Protein AF-A0A7S1WV55-F1 (afdb_monomer)

Sequence (253 aa):
RETEAPFLMGIETMPADEAGEVLGRMDKAAALAQSALADATKYVSLKAVEVGRLAEHAAEAARKELNRAKQQLDEGAARVRAFQAEAGKRRRLQLAEVVKTRMEEAEAAISKLKDASGELQSTEAEALVGALEKAHVVELEAQNAVTAARRELQDKQQGLRPLDGGHAEAMRSSSELTKARVRVNAMEAELAKFKRSAKDFEERIKVGRSLTEVLEGLRAAEGEVDTLSSASQEWPRDAGPPEEAERSIVAIQ

Secondary structure (DSSP, 8-state):
-GGGHHHHTT-----HHHHHHHHHHHHHHHHHHHHHHHHHHHHHHHHHHHHHTS-HHHHHHHHHHHHHHHHHHHHHHHHHHHHHHHHHHHHHHHHHHHHHHHHHHHHHHHHHHHHHHHHHHH--TTTHHHHHHHHHHHHHHHHHHHHHHHHHHHHHHHHTS--TT-HHHHHHHHHHHHHHHHHHHHHHHHHHHHHHHHHHHHHHHHHHHHHHHHHHHHHHHHHHHHHHHHHHHTS-TTSPPPHHHHHHHHTT-

Radius of gyration: 40.13 Å; Cα contacts (8 Å, |Δi|>4): 143; chains: 1; bounding box: 94×47×124 Å

Solvent-accessible surface area (backbone atoms only — not comparable to full-atom values): 13805 Å² total; per-residue (Å²): 114,80,58,45,48,58,54,78,72,67,48,83,75,70,58,71,69,60,44,50,52,40,51,50,47,39,52,53,51,44,52,53,51,52,51,53,47,52,54,49,52,52,52,53,52,54,50,51,55,59,50,65,74,46,59,68,89,82,28,50,70,59,53,53,52,50,52,50,51,49,53,54,47,52,54,49,52,52,52,46,51,53,49,52,52,51,53,52,48,53,50,43,52,52,52,51,52,52,40,48,52,34,46,52,52,18,51,54,30,45,51,53,35,53,51,39,53,50,49,52,74,73,46,55,82,89,53,37,64,66,46,48,55,54,35,49,56,39,44,53,51,21,51,52,33,44,50,52,28,50,49,46,44,58,67,44,53,66,74,47,50,69,74,77,88,54,63,68,67,34,48,49,52,49,50,50,52,51,52,51,50,54,52,49,54,51,52,52,51,51,52,56,50,48,56,52,53,52,51,54,49,53,52,50,52,52,53,50,51,54,48,50,55,51,52,52,52,48,53,50,52,52,52,51,51,53,51,52,54,56,59,56,71,74,52,57,97,90,54,78,77,56,74,70,54,50,53,53,57,63,72,73,111

Organism: Alexandrium catenella (NCBI:txid2925)

Structure (mmCIF, N/CA/C/O backbone):
data_AF-A0A7S1WV55-F1
#
_entry.id   AF-A0A7S1WV55-F1
#
loop_
_atom_site.group_PDB
_atom_site.id
_atom_site.type_symbol
_atom_site.label_atom_id
_atom_site.label_alt_id
_atom_site.label_comp_id
_atom_site.label_asym_id
_atom_site.label_entity_id
_atom_site.label_seq_id
_atom_site.pdbx_PDB_ins_code
_atom_site.Cartn_x
_atom_site.Cartn_y
_atom_site.Cartn_z
_atom_site.occupancy
_atom_site.B_iso_or_equiv
_atom_site.auth_seq_id
_atom_site.auth_comp_id
_atom_site.auth_asym_id
_atom_site.auth_atom_id
_atom_site.pdbx_PDB_model_num
ATOM 1 N N . ARG A 1 1 ? 5.577 1.620 -30.665 1.00 57.84 1 ARG A N 1
ATOM 2 C CA . ARG A 1 1 ? 4.558 2.700 -30.663 1.00 57.84 1 ARG A CA 1
ATOM 3 C C . ARG A 1 1 ? 3.243 2.209 -30.068 1.00 57.84 1 ARG A C 1
ATOM 5 O O . ARG A 1 1 ? 2.726 2.893 -29.207 1.00 57.84 1 ARG A O 1
ATOM 12 N N . GLU A 1 2 ? 2.761 1.013 -30.418 1.00 67.81 2 GLU A N 1
ATOM 13 C CA . GLU A 1 2 ? 1.550 0.426 -29.803 1.00 67.81 2 GLU A CA 1
ATOM 14 C C . GLU A 1 2 ? 1.666 0.187 -28.287 1.00 67.81 2 GLU A C 1
ATOM 16 O O . GLU A 1 2 ? 0.683 0.288 -27.565 1.00 67.81 2 GLU A O 1
ATOM 21 N N . THR A 1 3 ? 2.876 -0.058 -27.780 1.00 72.94 3 THR A N 1
ATOM 22 C CA . THR A 1 3 ? 3.134 -0.319 -26.353 1.00 72.94 3 THR A CA 1
ATOM 23 C C . THR A 1 3 ? 2.942 0.888 -25.431 1.00 72.94 3 THR A C 1
ATOM 25 O O . THR A 1 3 ? 2.873 0.697 -24.227 1.00 72.94 3 THR A O 1
ATOM 28 N N . GLU A 1 4 ? 2.863 2.111 -25.964 1.00 76.62 4 GLU A N 1
ATOM 29 C CA . GLU A 1 4 ? 2.636 3.347 -25.190 1.00 76.62 4 GLU A CA 1
ATOM 30 C C . GLU A 1 4 ? 1.316 4.035 -25.552 1.00 76.62 4 GLU A C 1
ATOM 32 O O . GLU A 1 4 ? 1.104 5.186 -25.175 1.00 76.62 4 GLU A O 1
ATOM 37 N N . ALA A 1 5 ? 0.438 3.371 -26.312 1.00 79.00 5 ALA A N 1
ATOM 38 C CA . ALA A 1 5 ? -0.771 3.995 -26.845 1.00 79.00 5 ALA A CA 1
ATOM 39 C C . ALA A 1 5 ? -1.598 4.761 -25.787 1.00 79.00 5 ALA A C 1
ATOM 41 O O . ALA A 1 5 ? -1.971 5.894 -26.082 1.00 79.00 5 ALA A O 1
ATOM 42 N N . PRO A 1 6 ? -1.813 4.251 -24.554 1.00 79.00 6 PRO A N 1
ATOM 43 C CA . PRO A 1 6 ? -2.534 4.997 -23.518 1.00 79.00 6 PRO A CA 1
ATOM 44 C C . PRO A 1 6 ? -1.869 6.333 -23.152 1.00 79.00 6 PRO A C 1
ATOM 46 O O . PRO A 1 6 ? -2.525 7.373 -23.161 1.00 79.00 6 PRO A O 1
ATOM 49 N N . PHE A 1 7 ? -0.553 6.335 -22.931 1.00 82.56 7 PHE A N 1
ATOM 50 C CA . PHE A 1 7 ? 0.196 7.542 -22.570 1.00 82.56 7 PHE A CA 1
ATOM 51 C C . PHE A 1 7 ? 0.261 8.547 -23.722 1.00 82.56 7 PHE A C 1
ATOM 53 O O . PHE A 1 7 ? 0.142 9.750 -23.519 1.00 82.56 7 PHE A O 1
ATOM 60 N N . LEU A 1 8 ? 0.383 8.061 -24.960 1.00 80.62 8 LEU A N 1
ATOM 61 C CA . LEU A 1 8 ? 0.363 8.919 -26.148 1.00 80.62 8 LEU A CA 1
ATOM 62 C C . LEU A 1 8 ? -1.010 9.568 -26.390 1.00 80.62 8 LEU A C 1
ATOM 64 O O . LEU A 1 8 ? -1.077 10.604 -27.047 1.00 80.62 8 LEU A O 1
ATOM 68 N N . MET A 1 9 ? -2.084 8.990 -25.847 1.00 83.69 9 MET A N 1
ATOM 69 C CA . MET A 1 9 ? -3.429 9.576 -25.837 1.00 83.69 9 MET A CA 1
ATOM 70 C C . MET A 1 9 ? -3.673 10.509 -24.637 1.00 83.69 9 MET A C 1
ATOM 72 O O . MET A 1 9 ? -4.780 11.017 -24.481 1.00 83.69 9 MET A O 1
ATOM 76 N N . GLY A 1 10 ? -2.662 10.750 -23.795 1.00 80.81 10 GLY A N 1
ATOM 77 C CA . GLY A 1 10 ? -2.768 11.598 -22.604 1.00 80.81 10 GLY A CA 1
ATOM 78 C C . GLY A 1 10 ? -3.378 10.905 -21.384 1.00 80.81 10 GLY A C 1
ATOM 79 O O . GLY A 1 10 ? -3.713 11.576 -20.408 1.00 80.81 10 GLY A O 1
ATOM 80 N N . ILE A 1 11 ? -3.527 9.577 -21.411 1.00 83.00 11 ILE A N 1
ATOM 81 C CA . ILE A 1 11 ? -3.982 8.795 -20.257 1.00 83.00 11 ILE A CA 1
ATOM 82 C C . ILE A 1 11 ? -2.763 8.504 -19.378 1.00 83.00 11 ILE A C 1
ATOM 84 O O . ILE A 1 11 ? -2.075 7.497 -19.547 1.00 83.00 11 ILE A O 1
ATOM 88 N N . GLU A 1 12 ? -2.471 9.432 -18.468 1.00 76.25 12 GLU A N 1
ATOM 89 C CA . GLU A 1 12 ? -1.317 9.357 -17.555 1.00 76.25 12 GLU A CA 1
ATOM 90 C C . GLU A 1 12 ? -1.598 8.532 -16.290 1.00 76.25 12 GLU A C 1
ATOM 92 O O . GLU A 1 12 ? -0.667 8.079 -15.625 1.00 76.25 12 GLU A O 1
ATOM 97 N N . THR A 1 13 ? -2.872 8.308 -15.960 1.00 74.00 13 THR A N 1
ATOM 98 C CA . THR A 1 13 ? -3.305 7.496 -14.819 1.00 74.00 13 THR A CA 1
ATOM 99 C C . THR A 1 13 ? -4.260 6.405 -15.284 1.00 74.00 13 THR A C 1
ATOM 101 O O . THR A 1 13 ? -5.167 6.642 -16.080 1.00 74.00 13 THR A O 1
ATOM 104 N N . MET A 1 14 ? -4.045 5.185 -14.802 1.00 84.19 14 MET A N 1
ATOM 105 C CA . MET A 1 14 ? -4.888 4.026 -15.103 1.00 84.19 14 MET A CA 1
ATOM 106 C C . MET A 1 14 ? -4.900 3.070 -13.897 1.00 84.19 14 MET A C 1
ATOM 108 O O . MET A 1 14 ? -4.083 3.244 -12.984 1.00 84.19 14 MET A O 1
ATOM 112 N N . PRO A 1 15 ? -5.813 2.086 -13.838 1.00 86.38 15 PRO A N 1
ATOM 113 C CA . PRO A 1 15 ? -5.839 1.101 -12.759 1.00 86.38 15 PRO A CA 1
ATOM 114 C C . PRO A 1 15 ? -4.485 0.406 -12.569 1.00 86.38 15 PRO A C 1
ATOM 116 O O . PRO A 1 15 ? -3.722 0.234 -13.519 1.00 86.38 15 PRO A O 1
ATOM 119 N N . ALA A 1 16 ? -4.178 0.002 -11.332 1.00 82.56 16 ALA A N 1
ATOM 120 C CA . ALA A 1 16 ? -2.873 -0.557 -10.961 1.00 82.56 16 ALA A CA 1
ATOM 121 C C . ALA A 1 16 ? -2.431 -1.725 -11.857 1.00 82.56 16 ALA A C 1
ATOM 123 O O . ALA A 1 16 ? -1.280 -1.759 -12.298 1.00 82.56 16 ALA A O 1
ATOM 124 N N . ASP A 1 17 ? -3.360 -2.634 -12.148 1.00 83.31 17 ASP A N 1
ATOM 125 C CA . ASP A 1 17 ? -3.099 -3.840 -12.933 1.00 83.31 17 ASP A CA 1
ATOM 126 C C . ASP A 1 17 ? -2.831 -3.506 -14.407 1.00 83.31 17 ASP A C 1
ATOM 128 O O . ASP A 1 17 ? -1.837 -3.957 -14.980 1.00 83.31 17 ASP A O 1
ATOM 132 N N . GLU A 1 18 ? -3.651 -2.629 -14.992 1.00 87.50 18 GLU A N 1
ATOM 133 C CA . GLU A 1 18 ? -3.490 -2.159 -16.373 1.00 87.50 18 GLU A CA 1
ATOM 134 C C . GLU A 1 18 ? -2.177 -1.386 -16.550 1.00 87.50 18 GLU A C 1
ATOM 136 O O . GLU A 1 18 ? -1.414 -1.638 -17.487 1.00 87.50 18 GLU A O 1
ATOM 141 N N . ALA A 1 19 ? -1.858 -0.496 -15.606 1.00 87.12 19 ALA A N 1
ATOM 142 C CA . ALA A 1 19 ? -0.614 0.263 -15.623 1.00 87.12 19 ALA A CA 1
ATOM 143 C C . ALA A 1 19 ? 0.607 -0.654 -15.544 1.00 87.12 19 ALA A C 1
ATOM 145 O O . ALA A 1 19 ? 1.589 -0.449 -16.263 1.00 87.12 19 ALA A O 1
ATOM 146 N N . GLY A 1 20 ? 0.548 -1.673 -14.681 1.00 86.19 20 GLY A N 1
ATOM 147 C CA . GLY A 1 20 ? 1.602 -2.670 -14.541 1.00 86.19 20 GLY A CA 1
ATOM 148 C C . GLY A 1 20 ? 1.864 -3.415 -15.848 1.00 86.19 20 GLY A C 1
ATOM 149 O O . GLY A 1 20 ? 3.021 -3.567 -16.250 1.00 86.19 20 GLY A O 1
ATOM 150 N N . GLU A 1 21 ? 0.804 -3.821 -16.546 1.00 88.69 21 GLU A N 1
ATOM 151 C CA . GLU A 1 21 ? 0.909 -4.530 -17.819 1.00 88.69 21 GLU A CA 1
ATOM 152 C C . GLU A 1 21 ? 1.502 -3.648 -18.929 1.00 88.69 21 GLU A C 1
ATOM 154 O O . GLU A 1 21 ? 2.428 -4.067 -19.634 1.00 88.69 21 GLU A O 1
ATOM 159 N N . VAL A 1 22 ? 1.008 -2.414 -19.074 1.00 89.88 22 VAL A N 1
ATOM 160 C CA . VAL A 1 22 ? 1.493 -1.474 -20.096 1.00 89.88 22 VAL A CA 1
ATOM 161 C C . VAL A 1 22 ? 2.962 -1.128 -19.845 1.00 89.88 22 VAL A C 1
ATOM 163 O O . VAL A 1 22 ? 3.785 -1.254 -20.755 1.00 89.88 22 VAL A O 1
ATOM 166 N N . LEU A 1 23 ? 3.328 -0.779 -18.608 1.00 89.19 23 LEU A N 1
ATOM 167 C CA . LEU A 1 23 ? 4.715 -0.476 -18.244 1.00 89.19 23 LEU A CA 1
ATOM 168 C C . LEU A 1 23 ? 5.636 -1.690 -18.435 1.00 89.19 23 LEU A C 1
ATOM 170 O O . LEU A 1 23 ? 6.755 -1.536 -18.922 1.00 89.19 23 LEU A O 1
ATOM 174 N N . GLY A 1 24 ? 5.167 -2.902 -18.128 1.00 89.62 24 GLY A N 1
ATOM 175 C CA . GLY A 1 24 ? 5.921 -4.132 -18.384 1.00 89.62 24 GLY A CA 1
ATOM 176 C C . GLY A 1 24 ? 6.163 -4.379 -19.877 1.00 89.62 24 GLY A C 1
ATOM 177 O O . GLY A 1 24 ? 7.269 -4.752 -20.285 1.00 89.62 24 GLY A O 1
ATOM 178 N N . ARG A 1 25 ? 5.162 -4.113 -20.728 1.00 91.06 25 ARG A N 1
ATOM 179 C CA . ARG A 1 25 ? 5.322 -4.167 -22.191 1.00 91.06 25 ARG A CA 1
ATOM 180 C C . ARG A 1 25 ? 6.310 -3.116 -22.694 1.00 91.06 25 ARG A C 1
ATOM 182 O O . ARG A 1 25 ? 7.114 -3.426 -23.577 1.00 91.06 25 ARG A O 1
ATOM 189 N N . MET A 1 26 ? 6.287 -1.910 -22.128 1.00 91.19 26 MET A N 1
ATOM 190 C CA . MET A 1 26 ? 7.248 -0.852 -22.444 1.00 91.19 26 MET A CA 1
ATOM 191 C C . MET A 1 26 ? 8.682 -1.260 -22.089 1.00 91.19 26 MET A C 1
ATOM 193 O O . MET A 1 26 ? 9.561 -1.151 -22.945 1.00 91.19 26 MET A O 1
ATOM 197 N N . ASP A 1 27 ? 8.921 -1.795 -20.888 1.00 90.50 27 ASP A N 1
ATOM 198 C CA . ASP A 1 27 ? 10.255 -2.254 -20.474 1.00 90.50 27 ASP A CA 1
ATOM 199 C C . ASP A 1 27 ? 10.789 -3.338 -21.409 1.00 90.50 27 ASP A C 1
ATOM 201 O O . ASP A 1 27 ? 11.935 -3.279 -21.859 1.00 90.50 27 ASP A O 1
ATOM 205 N N . LYS A 1 28 ? 9.941 -4.318 -21.743 1.00 92.69 28 LYS A N 1
ATOM 206 C CA . LYS A 1 28 ? 10.309 -5.411 -22.644 1.00 92.69 28 LYS A CA 1
ATOM 207 C C . LYS A 1 28 ? 10.664 -4.885 -24.033 1.00 92.69 28 LYS A C 1
ATOM 209 O O . LYS A 1 28 ? 11.667 -5.305 -24.607 1.00 92.69 28 LYS A O 1
ATOM 214 N N . ALA A 1 29 ? 9.877 -3.950 -24.565 1.00 92.94 29 ALA A N 1
ATOM 215 C CA . ALA A 1 29 ? 10.158 -3.325 -25.853 1.00 92.94 29 ALA A CA 1
ATOM 216 C C . ALA A 1 29 ? 11.475 -2.531 -25.830 1.00 92.94 29 ALA A C 1
ATOM 218 O O . ALA A 1 29 ? 12.279 -2.655 -26.756 1.00 92.94 29 ALA A O 1
ATOM 219 N N . ALA A 1 30 ? 11.731 -1.771 -24.762 1.00 92.56 30 ALA A N 1
ATOM 220 C CA . ALA A 1 30 ? 12.976 -1.030 -24.593 1.00 92.56 30 ALA A CA 1
ATOM 221 C C . ALA A 1 30 ? 14.193 -1.957 -24.492 1.00 92.56 30 ALA A C 1
ATOM 223 O O . ALA A 1 30 ? 15.204 -1.702 -25.143 1.00 92.56 30 ALA A O 1
ATOM 224 N N . ALA A 1 31 ? 14.088 -3.051 -23.733 1.00 93.56 31 ALA A N 1
ATOM 225 C CA . ALA A 1 31 ? 15.155 -4.038 -23.591 1.00 93.56 31 ALA A CA 1
ATOM 226 C C . ALA A 1 31 ? 15.494 -4.712 -24.931 1.00 93.56 31 ALA A C 1
ATOM 228 O O . ALA A 1 31 ? 16.667 -4.816 -25.292 1.00 93.56 31 ALA A O 1
ATOM 229 N N . LEU A 1 32 ? 14.475 -5.106 -25.705 1.00 95.56 32 LEU A N 1
ATOM 230 C CA . LEU A 1 32 ? 14.666 -5.673 -27.043 1.00 95.56 32 LEU A CA 1
ATOM 231 C C . LEU A 1 32 ? 15.329 -4.668 -27.995 1.00 95.56 32 LEU A C 1
ATOM 233 O O . LEU A 1 32 ? 16.279 -5.020 -28.695 1.00 95.56 32 LEU A O 1
ATOM 237 N N . ALA A 1 33 ? 14.878 -3.411 -27.988 1.00 95.81 33 ALA A N 1
ATOM 238 C CA . ALA A 1 33 ? 15.467 -2.355 -28.808 1.00 95.81 33 ALA A CA 1
ATOM 239 C C . ALA A 1 33 ? 16.926 -2.069 -28.416 1.00 95.81 33 ALA A C 1
ATOM 241 O O . ALA A 1 33 ? 17.783 -1.929 -29.287 1.00 95.81 33 ALA A O 1
ATOM 242 N N . GLN A 1 34 ? 17.227 -2.027 -27.116 1.00 95.56 34 GLN A N 1
ATOM 243 C CA . GLN A 1 34 ? 18.581 -1.822 -26.608 1.00 95.56 34 GLN A CA 1
ATOM 244 C C . GLN A 1 34 ? 19.519 -2.967 -27.009 1.00 95.56 34 GLN A C 1
ATOM 246 O O . GLN A 1 34 ? 20.638 -2.700 -27.445 1.00 95.56 34 GLN A O 1
ATOM 251 N N . SER A 1 35 ? 19.062 -4.221 -26.913 1.00 96.94 35 SER A N 1
ATOM 252 C CA . SER A 1 35 ? 19.834 -5.389 -27.353 1.00 96.94 35 SER A CA 1
ATOM 253 C C . SER A 1 35 ? 20.136 -5.323 -28.850 1.00 96.94 35 SER A C 1
ATOM 255 O O . SER A 1 35 ? 21.293 -5.430 -29.248 1.00 96.94 35 SER A O 1
ATOM 257 N N . ALA A 1 36 ? 19.121 -5.058 -29.678 1.00 97.81 36 ALA A N 1
ATOM 258 C CA . ALA A 1 36 ? 19.293 -4.963 -31.126 1.00 97.81 36 ALA A CA 1
ATOM 259 C C . ALA A 1 36 ? 20.256 -3.829 -31.529 1.00 97.81 36 ALA A C 1
ATOM 261 O O . ALA A 1 36 ? 21.088 -4.001 -32.421 1.00 97.81 36 ALA A O 1
ATOM 262 N N . LEU A 1 37 ? 20.183 -2.678 -30.851 1.00 97.75 37 LEU A N 1
ATOM 263 C CA . LEU A 1 37 ? 21.112 -1.565 -31.064 1.00 97.75 37 LEU A CA 1
ATOM 264 C C . LEU A 1 37 ? 22.543 -1.923 -30.651 1.00 97.75 37 LEU A C 1
ATOM 266 O O . LEU A 1 37 ? 23.484 -1.540 -31.349 1.00 97.75 37 LEU A O 1
ATOM 270 N N . ALA A 1 38 ? 22.727 -2.659 -29.552 1.00 96.94 38 ALA A N 1
ATOM 271 C CA . ALA A 1 38 ? 24.044 -3.116 -29.116 1.00 96.94 38 ALA A CA 1
ATOM 272 C C . ALA A 1 38 ? 24.671 -4.081 -30.136 1.00 96.94 38 ALA A C 1
ATOM 274 O O . ALA A 1 38 ? 25.830 -3.899 -30.521 1.00 96.94 38 ALA A O 1
ATOM 275 N N . ASP A 1 39 ? 23.891 -5.039 -30.640 1.00 97.62 39 ASP A N 1
ATOM 276 C CA . ASP A 1 39 ? 24.335 -5.989 -31.663 1.00 97.62 39 ASP A CA 1
ATOM 277 C C . ASP A 1 39 ? 24.695 -5.281 -32.975 1.00 97.62 39 ASP A C 1
ATOM 279 O O . ASP A 1 39 ? 25.766 -5.518 -33.544 1.00 97.62 39 ASP A O 1
ATOM 283 N N . ALA A 1 40 ? 23.858 -4.342 -33.425 1.00 98.00 40 ALA A N 1
ATOM 284 C CA . ALA A 1 40 ? 24.129 -3.541 -34.615 1.00 98.00 40 ALA A CA 1
ATOM 285 C C . ALA A 1 40 ? 25.378 -2.657 -34.447 1.00 98.00 40 ALA A C 1
ATOM 287 O O . ALA A 1 40 ? 26.207 -2.576 -35.355 1.00 98.00 40 ALA A O 1
ATOM 288 N N . THR A 1 41 ? 25.568 -2.052 -33.271 1.00 97.44 41 THR A N 1
ATOM 289 C CA . THR A 1 41 ? 26.757 -1.241 -32.956 1.00 97.44 41 THR A CA 1
ATOM 290 C C . THR A 1 41 ? 28.024 -2.086 -32.990 1.00 97.44 41 THR A C 1
ATOM 292 O O . THR A 1 41 ? 29.035 -1.672 -33.568 1.00 97.44 41 THR A O 1
ATOM 295 N N . LYS A 1 42 ? 27.972 -3.303 -32.435 1.00 98.00 42 LYS A N 1
ATOM 296 C CA . LYS A 1 42 ? 29.070 -4.272 -32.506 1.00 98.00 42 LYS A CA 1
ATOM 297 C C . LYS A 1 42 ? 29.381 -4.643 -33.956 1.00 98.00 42 LYS A C 1
ATOM 299 O O . LYS A 1 42 ? 30.546 -4.608 -34.347 1.00 98.00 42 LYS A O 1
ATOM 304 N N . TYR A 1 43 ? 28.364 -4.943 -34.762 1.00 97.88 43 TYR A N 1
ATOM 305 C CA . TYR A 1 43 ? 28.537 -5.280 -36.176 1.00 97.88 43 TYR A CA 1
ATOM 306 C C . TYR A 1 43 ? 29.162 -4.132 -36.986 1.00 97.88 43 TYR A C 1
ATOM 308 O O . TYR A 1 43 ? 30.151 -4.347 -37.687 1.00 97.88 43 TYR A O 1
ATOM 316 N N . VAL A 1 44 ? 28.652 -2.903 -36.840 1.00 97.44 44 VAL A N 1
ATOM 317 C CA . VAL A 1 44 ? 29.204 -1.712 -37.514 1.00 97.44 44 VAL A CA 1
ATOM 318 C C . VAL A 1 44 ? 30.653 -1.475 -37.094 1.00 97.44 44 VAL A C 1
ATOM 320 O O . VAL A 1 44 ? 31.495 -1.186 -37.942 1.00 97.44 44 VAL A O 1
ATOM 323 N N . SER A 1 45 ? 30.975 -1.669 -35.814 1.00 96.62 45 SER A N 1
ATOM 324 C CA . SER A 1 45 ? 32.342 -1.525 -35.302 1.00 96.62 45 SER A CA 1
ATOM 325 C C . SER A 1 45 ? 33.296 -2.567 -35.896 1.00 96.62 45 SER A C 1
ATOM 327 O O . SER A 1 45 ? 34.402 -2.221 -36.306 1.00 96.62 45 SER A O 1
ATOM 329 N N . LEU A 1 46 ? 32.865 -3.829 -36.010 1.00 97.50 46 LEU A N 1
ATOM 330 C CA . LEU A 1 46 ? 33.644 -4.885 -36.669 1.00 97.50 46 LEU A CA 1
ATOM 331 C C . LEU A 1 46 ? 33.895 -4.556 -38.147 1.00 97.50 46 LEU A C 1
ATOM 333 O O . LEU A 1 46 ? 35.031 -4.649 -38.615 1.00 97.50 46 LEU A O 1
ATOM 337 N N . LYS A 1 47 ? 32.866 -4.100 -38.872 1.00 97.50 47 LYS A N 1
ATOM 338 C CA . LYS A 1 47 ? 33.005 -3.704 -40.281 1.00 97.50 47 LYS A CA 1
ATOM 339 C C . LYS A 1 47 ? 33.870 -2.463 -40.475 1.00 97.50 47 LYS A C 1
ATOM 341 O O . LYS A 1 47 ? 34.635 -2.415 -41.435 1.00 97.50 47 LYS A O 1
ATOM 346 N N . ALA A 1 48 ? 33.840 -1.509 -39.550 1.00 93.94 48 ALA A N 1
ATOM 347 C CA . ALA A 1 48 ? 34.742 -0.359 -39.575 1.00 93.94 48 ALA A CA 1
ATOM 348 C C . ALA A 1 48 ? 36.217 -0.772 -39.473 1.00 93.94 48 ALA A C 1
ATOM 350 O O . ALA A 1 48 ? 37.053 -0.214 -40.183 1.00 93.94 48 ALA A O 1
ATOM 351 N N . VAL A 1 49 ? 36.537 -1.789 -38.663 1.00 95.81 49 VAL A N 1
ATOM 352 C CA . VAL A 1 49 ? 37.900 -2.340 -38.572 1.00 95.81 49 VAL A CA 1
ATOM 353 C C . VAL A 1 49 ? 38.318 -3.028 -39.875 1.00 95.81 49 VAL A C 1
ATOM 355 O O . VAL A 1 49 ? 39.439 -2.817 -40.333 1.00 95.81 49 VAL A O 1
ATOM 358 N N . GLU A 1 50 ? 37.438 -3.823 -40.494 1.00 94.81 50 GLU A N 1
ATOM 359 C CA . GLU A 1 50 ? 37.715 -4.475 -41.787 1.00 94.81 50 GLU A CA 1
ATOM 360 C C . GLU A 1 50 ? 37.991 -3.446 -42.894 1.00 94.81 50 GLU A C 1
ATOM 362 O O . GLU A 1 50 ? 39.017 -3.523 -43.570 1.00 94.81 50 GLU A O 1
ATOM 367 N N . VAL A 1 51 ? 37.121 -2.440 -43.031 1.00 94.62 51 VAL A N 1
ATOM 368 C CA . VAL A 1 51 ? 37.270 -1.349 -44.009 1.00 94.62 51 VAL A CA 1
ATOM 369 C C . VAL A 1 51 ? 38.510 -0.495 -43.715 1.00 94.62 51 VAL A C 1
ATOM 371 O O . VAL A 1 51 ? 39.149 0.022 -44.632 1.00 94.62 51 VAL A O 1
ATOM 374 N N . GLY A 1 52 ? 38.901 -0.375 -42.444 1.00 92.00 52 GLY A N 1
ATOM 375 C CA . GLY A 1 52 ? 40.125 0.304 -42.021 1.00 92.00 52 GLY A CA 1
ATOM 376 C C . GLY A 1 52 ? 41.412 -0.306 -42.589 1.00 92.00 52 GLY A C 1
ATOM 377 O O . GLY A 1 52 ? 42.388 0.419 -42.755 1.00 92.00 52 GLY A O 1
ATOM 378 N N . ARG A 1 53 ? 41.410 -1.605 -42.925 1.00 93.56 53 ARG A N 1
ATOM 379 C CA . ARG A 1 53 ? 42.573 -2.332 -43.475 1.00 93.56 53 ARG A CA 1
ATOM 380 C C . ARG A 1 53 ? 42.745 -2.181 -44.987 1.00 93.56 53 ARG A C 1
ATOM 382 O O . ARG A 1 53 ? 43.769 -2.597 -45.522 1.00 93.56 53 ARG A O 1
ATOM 389 N N . LEU A 1 54 ? 41.746 -1.641 -45.677 1.00 92.75 54 LEU A N 1
ATOM 390 C CA . LEU A 1 54 ? 41.781 -1.428 -47.121 1.00 92.75 54 LEU A CA 1
ATOM 391 C C . LEU A 1 54 ? 42.526 -0.129 -47.465 1.00 92.75 54 LEU A C 1
ATOM 393 O O . LEU A 1 54 ? 42.592 0.793 -46.651 1.00 92.75 54 LEU A O 1
ATOM 397 N N . ALA A 1 55 ? 43.053 -0.048 -48.691 1.00 84.50 55 ALA A N 1
ATOM 398 C CA . ALA A 1 55 ? 43.696 1.162 -49.201 1.00 84.50 55 ALA A CA 1
ATOM 399 C C . ALA A 1 55 ? 42.733 2.363 -49.172 1.00 84.50 55 ALA A C 1
ATOM 401 O O . ALA A 1 55 ? 41.546 2.232 -49.475 1.00 84.50 55 ALA A O 1
ATOM 402 N N . GLU A 1 56 ? 43.258 3.540 -48.830 1.00 79.88 56 GLU A N 1
ATOM 403 C CA . GLU A 1 56 ? 42.472 4.716 -48.436 1.00 79.88 56 GLU A CA 1
ATOM 404 C C . GLU A 1 56 ? 41.455 5.162 -49.499 1.00 79.88 56 GLU A C 1
ATOM 406 O O . GLU A 1 56 ? 40.270 5.302 -49.197 1.00 79.88 56 GLU A O 1
ATOM 411 N N . HIS A 1 57 ? 41.873 5.237 -50.764 1.00 82.25 57 HIS A N 1
ATOM 412 C CA . HIS A 1 57 ? 40.999 5.601 -51.885 1.00 82.25 57 HIS A CA 1
ATOM 413 C C . HIS A 1 57 ? 39.939 4.542 -52.234 1.00 82.25 57 HIS A C 1
ATOM 415 O O . HIS A 1 57 ? 38.898 4.877 -52.792 1.00 82.25 57 HIS A O 1
ATOM 421 N N . ALA A 1 58 ? 40.168 3.265 -51.907 1.00 84.56 58 ALA A N 1
ATOM 422 C CA . ALA A 1 58 ? 39.227 2.184 -52.215 1.00 84.56 58 ALA A CA 1
ATOM 423 C C . ALA A 1 58 ? 38.103 2.054 -51.168 1.00 84.56 58 ALA A C 1
ATOM 425 O O . ALA A 1 58 ? 37.059 1.466 -51.448 1.00 84.56 58 ALA A O 1
ATOM 426 N N . ALA A 1 59 ? 38.309 2.594 -49.962 1.00 91.94 59 ALA A N 1
ATOM 427 C CA . ALA A 1 59 ? 37.421 2.421 -48.812 1.00 91.94 59 ALA A CA 1
ATOM 428 C C . ALA A 1 59 ? 36.659 3.685 -48.388 1.00 91.94 59 ALA A C 1
ATOM 430 O O . ALA A 1 59 ? 35.811 3.607 -47.496 1.00 91.94 59 ALA A O 1
ATOM 431 N N . GLU A 1 60 ? 36.925 4.840 -48.999 1.00 92.69 60 GLU A N 1
ATOM 432 C CA . GLU A 1 60 ? 36.370 6.134 -48.583 1.00 92.69 60 GLU A CA 1
ATOM 433 C C . GLU A 1 60 ? 34.830 6.144 -48.528 1.00 92.69 60 GLU A C 1
ATOM 435 O O . GLU A 1 60 ? 34.241 6.509 -47.505 1.00 92.69 60 GLU A O 1
ATOM 440 N N . ALA A 1 61 ? 34.169 5.648 -49.580 1.00 92.81 61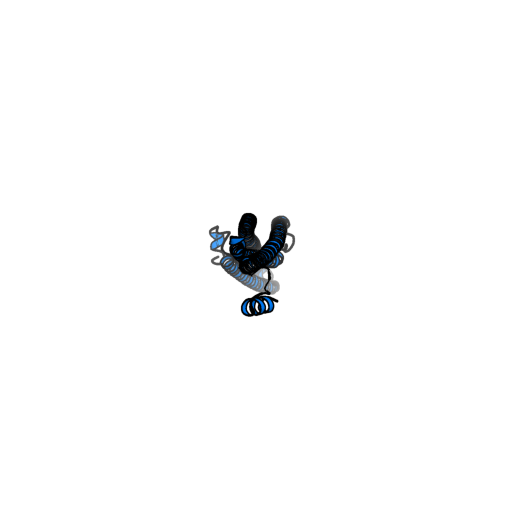 ALA A N 1
ATOM 441 C CA . ALA A 1 61 ? 32.709 5.555 -49.628 1.00 92.81 61 ALA A CA 1
ATOM 442 C C . ALA A 1 61 ? 32.143 4.645 -48.519 1.00 92.81 61 ALA A C 1
ATOM 444 O O . ALA A 1 61 ? 31.177 5.007 -47.847 1.00 92.81 61 ALA A O 1
ATOM 445 N N . ALA A 1 62 ? 32.784 3.498 -48.267 1.00 94.06 62 ALA A N 1
ATOM 446 C CA . ALA A 1 62 ? 32.370 2.566 -47.218 1.00 94.06 62 ALA A CA 1
ATOM 447 C C . ALA A 1 62 ? 32.552 3.161 -45.810 1.00 94.06 62 ALA A C 1
ATOM 449 O O . ALA A 1 62 ? 31.685 2.993 -44.952 1.00 94.06 62 ALA A O 1
ATOM 450 N N . ARG A 1 63 ? 33.639 3.908 -45.568 1.00 94.19 63 ARG A N 1
ATOM 451 C CA . ARG A 1 63 ? 33.864 4.619 -44.295 1.00 94.19 63 ARG A CA 1
ATOM 452 C C . ARG A 1 63 ? 32.779 5.664 -44.037 1.00 94.19 63 ARG A C 1
ATOM 454 O O . ARG A 1 63 ? 32.298 5.772 -42.909 1.00 94.19 63 ARG A O 1
ATOM 461 N N . LYS A 1 64 ? 32.364 6.403 -45.071 1.00 95.25 64 LYS A N 1
ATOM 462 C CA . LYS A 1 64 ? 31.299 7.409 -44.963 1.00 95.25 64 LYS A CA 1
ATOM 463 C C . LYS A 1 64 ? 29.959 6.784 -44.566 1.00 95.25 64 LYS A C 1
ATOM 465 O O . LYS A 1 64 ? 29.320 7.275 -43.635 1.00 95.25 64 LYS A O 1
ATOM 470 N N . GLU A 1 65 ? 29.568 5.684 -45.205 1.00 95.94 65 GLU A N 1
ATOM 471 C CA . GLU A 1 65 ? 28.321 4.982 -44.870 1.00 95.94 65 GLU A CA 1
ATOM 472 C C . GLU A 1 65 ? 28.368 4.330 -43.481 1.00 95.94 65 GLU A C 1
ATOM 474 O O . GLU A 1 65 ? 27.398 4.419 -42.729 1.00 95.94 65 GLU A O 1
ATOM 479 N N . LEU A 1 66 ? 29.506 3.756 -43.074 1.00 96.00 66 LEU A N 1
ATOM 480 C CA . LEU A 1 66 ? 29.666 3.214 -41.719 1.00 96.00 66 LEU A CA 1
ATOM 481 C C . LEU A 1 66 ? 29.574 4.303 -40.641 1.00 96.00 66 LEU A C 1
ATOM 483 O O . LEU A 1 66 ? 28.956 4.079 -39.600 1.00 96.00 66 LEU A O 1
ATOM 487 N N . ASN A 1 67 ? 30.122 5.495 -40.893 1.00 95.81 67 ASN A N 1
ATOM 488 C CA . ASN A 1 67 ? 29.973 6.636 -39.987 1.00 95.81 67 ASN A CA 1
ATOM 489 C C . ASN A 1 67 ? 28.515 7.108 -39.897 1.00 95.81 67 ASN A C 1
ATOM 491 O O . ASN A 1 67 ? 28.029 7.381 -38.799 1.00 95.81 67 ASN A O 1
ATOM 495 N N . ARG A 1 68 ? 27.794 7.145 -41.025 1.00 97.06 68 ARG A N 1
ATOM 496 C CA . ARG A 1 68 ? 26.357 7.451 -41.042 1.00 97.06 68 ARG A CA 1
ATOM 497 C C . ARG A 1 68 ? 25.557 6.420 -40.244 1.00 97.06 68 ARG A C 1
ATOM 499 O O . ARG A 1 68 ? 24.718 6.802 -39.431 1.00 97.06 68 ARG A O 1
ATOM 506 N N . ALA A 1 69 ? 25.835 5.131 -40.439 1.00 97.19 69 ALA A N 1
ATOM 507 C CA . ALA A 1 69 ? 25.190 4.054 -39.694 1.00 97.19 69 ALA A CA 1
ATOM 508 C C . ALA A 1 69 ? 25.471 4.166 -38.188 1.00 97.19 69 ALA A C 1
ATOM 510 O O . ALA A 1 69 ? 24.551 4.050 -37.383 1.00 97.19 69 ALA A O 1
ATOM 511 N N . LYS A 1 70 ? 26.717 4.468 -37.799 1.00 96.38 70 LYS A N 1
ATOM 512 C CA . LYS A 1 70 ? 27.085 4.711 -36.399 1.00 96.38 70 LYS A CA 1
ATOM 513 C C . LYS A 1 70 ? 26.275 5.859 -35.790 1.00 96.38 70 LYS A C 1
ATOM 515 O O . LYS A 1 70 ? 25.688 5.674 -34.731 1.00 96.38 70 LYS A O 1
ATOM 520 N N . GLN A 1 71 ? 26.171 6.996 -36.480 1.00 97.31 71 GLN A N 1
ATOM 521 C CA . GLN A 1 71 ? 25.370 8.128 -36.007 1.00 97.31 71 GLN A CA 1
ATOM 522 C C . GLN A 1 71 ? 23.891 7.746 -35.820 1.00 97.31 71 GLN A C 1
ATOM 524 O O . GLN A 1 71 ? 23.291 8.073 -34.799 1.00 97.31 71 GLN A O 1
ATOM 529 N N . GLN A 1 72 ? 23.308 7.002 -36.765 1.00 97.31 72 GLN A N 1
ATOM 530 C CA . GLN A 1 72 ? 21.924 6.528 -36.650 1.00 97.31 72 GLN A CA 1
ATOM 531 C C . GLN A 1 72 ? 21.716 5.589 -35.452 1.00 97.31 72 GLN A C 1
ATOM 533 O O . GLN A 1 72 ? 20.666 5.646 -34.803 1.00 97.31 72 GLN A O 1
ATOM 538 N N . LEU A 1 73 ? 22.701 4.739 -35.148 1.00 97.38 73 LEU A N 1
ATOM 539 C CA . LEU A 1 73 ? 22.678 3.858 -33.979 1.00 97.38 73 LEU A CA 1
ATOM 540 C C . LEU A 1 73 ? 22.804 4.645 -32.671 1.00 97.38 73 LEU A C 1
ATOM 542 O O . LEU A 1 73 ? 22.045 4.375 -31.741 1.00 97.38 73 LEU A O 1
ATOM 546 N N . ASP A 1 74 ? 23.682 5.649 -32.618 1.00 96.06 74 ASP A N 1
ATOM 547 C CA . ASP A 1 74 ? 23.848 6.525 -31.453 1.00 96.06 74 ASP A CA 1
ATOM 548 C C . ASP A 1 74 ? 22.559 7.318 -31.163 1.00 96.06 74 ASP A C 1
ATOM 550 O O . ASP A 1 74 ? 22.085 7.359 -30.023 1.00 96.06 74 ASP A O 1
ATOM 554 N N . GLU A 1 75 ? 21.921 7.870 -32.199 1.00 96.81 75 GLU A N 1
ATOM 555 C CA . GLU A 1 75 ? 20.607 8.517 -32.092 1.00 96.81 75 GLU A CA 1
ATOM 556 C C . GLU A 1 75 ? 19.513 7.530 -31.651 1.00 96.81 75 GLU A C 1
ATOM 558 O O . GLU A 1 75 ? 18.646 7.867 -30.840 1.00 96.81 75 GLU A O 1
ATOM 563 N N . GLY A 1 76 ? 19.544 6.295 -32.162 1.00 95.88 76 GLY A N 1
ATOM 564 C CA . GLY A 1 76 ? 18.652 5.217 -31.736 1.00 95.88 76 GLY A CA 1
ATOM 565 C C . GLY A 1 76 ? 18.808 4.887 -30.253 1.00 95.88 76 GLY A C 1
ATOM 566 O O . GLY A 1 76 ? 17.813 4.821 -29.530 1.00 95.88 76 GLY A O 1
ATOM 567 N N . ALA A 1 77 ? 20.048 4.754 -29.783 1.00 95.19 77 ALA A N 1
ATOM 568 C CA . ALA A 1 77 ? 20.363 4.498 -28.383 1.00 95.19 77 ALA A CA 1
ATOM 569 C C . ALA A 1 77 ? 19.917 5.657 -27.484 1.00 95.19 77 ALA A C 1
ATOM 571 O O . ALA A 1 77 ? 19.348 5.420 -26.417 1.00 95.19 77 ALA A O 1
ATOM 572 N N . ALA A 1 78 ? 20.103 6.905 -27.924 1.00 95.12 78 ALA A N 1
ATOM 573 C CA . ALA A 1 78 ? 19.602 8.079 -27.214 1.00 95.12 78 ALA A CA 1
ATOM 574 C C . ALA A 1 78 ? 18.068 8.059 -27.080 1.00 95.12 78 ALA A C 1
ATOM 576 O O . ALA A 1 78 ? 17.551 8.289 -25.985 1.00 95.12 78 ALA A O 1
ATOM 577 N N . ARG A 1 79 ? 17.335 7.705 -28.148 1.00 94.75 79 ARG A N 1
ATOM 578 C CA . ARG A 1 79 ? 15.867 7.566 -28.106 1.00 94.75 79 ARG A CA 1
ATOM 579 C C . ARG A 1 79 ? 15.406 6.472 -27.142 1.00 94.75 79 ARG A C 1
ATOM 581 O O . ARG A 1 79 ? 14.464 6.702 -26.391 1.00 94.75 79 ARG A O 1
ATOM 588 N N . VAL A 1 80 ? 16.067 5.312 -27.130 1.00 93.50 80 VAL A N 1
ATOM 589 C CA . VAL A 1 80 ? 15.725 4.220 -26.197 1.00 93.50 80 VAL A CA 1
ATOM 590 C C . VAL A 1 80 ? 15.977 4.632 -24.746 1.00 93.50 80 VAL A C 1
ATOM 592 O O . VAL A 1 80 ? 15.126 4.384 -23.896 1.00 93.50 80 VAL A O 1
ATOM 595 N N . ARG A 1 81 ? 17.084 5.327 -24.456 1.00 90.94 81 ARG A N 1
ATOM 596 C CA . ARG A 1 81 ? 17.354 5.849 -23.105 1.00 90.94 81 ARG A CA 1
ATOM 597 C C . ARG A 1 81 ? 16.303 6.864 -22.656 1.00 90.94 81 ARG A C 1
ATOM 599 O O . ARG A 1 81 ? 15.843 6.791 -21.522 1.00 90.94 81 ARG A O 1
ATOM 606 N N . ALA A 1 82 ? 15.904 7.783 -23.537 1.00 90.25 82 ALA A N 1
ATOM 607 C CA . ALA A 1 82 ? 14.850 8.751 -23.238 1.00 90.25 82 ALA A CA 1
ATOM 608 C C . ALA A 1 82 ? 13.507 8.056 -22.950 1.00 90.25 82 ALA A C 1
ATOM 610 O O . ALA A 1 82 ? 12.846 8.375 -21.966 1.00 90.25 82 ALA A O 1
ATOM 611 N N . PHE A 1 83 ? 13.149 7.051 -23.753 1.00 90.06 83 PHE A N 1
ATOM 612 C CA . PHE A 1 83 ? 11.964 6.221 -23.530 1.00 90.06 83 PHE A CA 1
ATOM 613 C C . PHE A 1 83 ? 12.009 5.496 -22.176 1.00 90.06 83 PHE A C 1
ATOM 615 O O . PHE A 1 83 ? 11.033 5.516 -21.433 1.00 90.06 83 PHE A O 1
ATOM 622 N N . GLN A 1 84 ? 13.144 4.887 -21.818 1.00 89.62 84 GLN A N 1
ATOM 623 C CA . GLN A 1 84 ? 13.319 4.211 -20.526 1.00 89.62 84 GLN A CA 1
ATOM 624 C C . GLN A 1 84 ? 13.204 5.184 -19.346 1.00 89.62 84 GLN A C 1
ATOM 626 O O . GLN A 1 84 ? 12.603 4.844 -18.327 1.00 89.62 84 GLN A O 1
ATOM 631 N N . ALA A 1 85 ? 13.748 6.396 -19.482 1.00 87.31 85 ALA A N 1
ATOM 632 C CA . ALA A 1 85 ? 13.625 7.433 -18.463 1.00 87.31 85 ALA A CA 1
ATOM 633 C C . ALA A 1 85 ? 12.157 7.838 -18.244 1.00 87.31 85 ALA A C 1
ATOM 635 O O . ALA A 1 85 ? 11.705 7.909 -17.099 1.00 87.31 85 ALA A O 1
ATOM 636 N N . GLU A 1 86 ? 11.399 8.026 -19.327 1.00 86.62 86 GLU A N 1
ATOM 637 C CA . GLU A 1 86 ? 9.974 8.364 -19.263 1.00 86.62 86 GLU A CA 1
ATOM 638 C C . GLU A 1 86 ? 9.131 7.210 -18.693 1.00 86.62 86 GLU A C 1
ATOM 640 O O . GLU A 1 86 ? 8.303 7.413 -17.805 1.00 86.62 86 GLU A O 1
ATOM 645 N N . ALA A 1 87 ? 9.403 5.970 -19.111 1.00 87.12 87 ALA A N 1
ATOM 646 C CA . ALA A 1 87 ? 8.791 4.770 -18.538 1.00 87.12 87 ALA A CA 1
ATOM 647 C C . ALA A 1 87 ? 9.036 4.674 -17.021 1.00 87.12 87 ALA A C 1
ATOM 649 O O . ALA A 1 87 ? 8.124 4.380 -16.244 1.00 87.12 87 ALA A O 1
ATOM 650 N N . GLY A 1 88 ? 10.264 4.971 -16.583 1.00 85.00 88 GLY A N 1
ATOM 651 C CA . GLY A 1 88 ? 10.630 5.025 -15.170 1.00 85.00 88 GLY A CA 1
ATOM 652 C C . GLY A 1 88 ? 9.869 6.110 -14.406 1.00 85.00 88 GLY A C 1
ATOM 653 O O . GLY A 1 88 ? 9.407 5.868 -13.289 1.00 85.00 88 GLY A O 1
ATOM 654 N N . LYS A 1 89 ? 9.683 7.289 -15.007 1.00 84.06 89 LYS A N 1
ATOM 655 C CA . LYS A 1 89 ? 8.881 8.371 -14.426 1.00 84.06 89 LYS A CA 1
ATOM 656 C C . LYS A 1 89 ? 7.416 7.965 -14.257 1.00 84.06 89 LYS A C 1
ATOM 658 O O . LYS A 1 89 ? 6.900 8.059 -13.143 1.00 84.06 89 LYS A O 1
ATOM 663 N N . ARG A 1 90 ? 6.782 7.448 -15.311 1.00 86.31 90 ARG A N 1
ATOM 664 C CA . ARG A 1 90 ? 5.387 6.973 -15.277 1.00 86.31 90 ARG A CA 1
ATOM 665 C C . ARG A 1 90 ? 5.182 5.869 -14.248 1.00 86.31 90 ARG A C 1
ATOM 667 O O . ARG A 1 90 ? 4.225 5.909 -13.484 1.00 86.31 90 ARG A O 1
ATOM 674 N N . ARG A 1 91 ? 6.134 4.937 -14.139 1.00 85.75 91 ARG A N 1
ATOM 675 C CA . ARG A 1 91 ? 6.118 3.913 -13.087 1.00 85.75 91 ARG A CA 1
ATOM 676 C C . ARG A 1 91 ? 6.085 4.529 -11.697 1.00 85.75 91 ARG A C 1
ATOM 678 O O . ARG A 1 91 ? 5.270 4.118 -10.882 1.00 85.75 91 ARG A O 1
ATOM 685 N N . ARG A 1 92 ? 6.950 5.504 -11.411 1.00 83.00 92 ARG A N 1
ATOM 686 C CA . ARG A 1 92 ? 6.977 6.154 -10.092 1.00 83.00 92 ARG A CA 1
ATOM 687 C C . ARG A 1 92 ? 5.669 6.880 -9.785 1.00 83.00 92 ARG A C 1
ATOM 689 O O . ARG A 1 92 ? 5.177 6.746 -8.670 1.00 83.00 92 ARG A O 1
ATOM 696 N N . LEU A 1 93 ? 5.102 7.589 -10.762 1.00 83.44 93 LEU A N 1
ATOM 697 C CA . LEU A 1 93 ? 3.796 8.241 -10.616 1.00 83.44 93 LEU A CA 1
ATOM 698 C C . LEU A 1 93 ? 2.699 7.222 -10.303 1.00 83.44 93 LEU A C 1
ATOM 700 O O . LEU A 1 93 ? 1.971 7.387 -9.330 1.00 83.44 93 LEU A O 1
ATOM 704 N N . GLN A 1 94 ? 2.654 6.120 -11.050 1.00 85.06 94 GLN A N 1
ATOM 705 C CA . GLN A 1 94 ? 1.682 5.063 -10.805 1.00 85.06 94 GLN A CA 1
ATOM 706 C C . GLN A 1 94 ? 1.834 4.451 -9.410 1.00 85.06 94 GLN A C 1
ATOM 708 O O . GLN A 1 94 ? 0.846 4.239 -8.715 1.00 85.06 94 GLN A O 1
ATOM 713 N N . LEU A 1 95 ? 3.067 4.170 -8.975 1.00 85.50 95 LEU A N 1
ATOM 714 C CA . LEU A 1 95 ? 3.310 3.640 -7.634 1.00 85.50 95 LEU A CA 1
ATOM 715 C C . LEU A 1 95 ? 2.829 4.606 -6.543 1.00 85.50 95 LEU A C 1
ATOM 717 O O . LEU A 1 95 ? 2.256 4.158 -5.551 1.00 85.50 95 LEU A O 1
ATOM 721 N N . ALA A 1 96 ? 3.043 5.910 -6.726 1.00 84.94 96 ALA A N 1
ATOM 722 C CA . ALA A 1 96 ? 2.564 6.927 -5.797 1.00 84.94 96 ALA A CA 1
ATOM 723 C C . ALA A 1 96 ? 1.025 6.979 -5.744 1.00 84.94 96 ALA A C 1
ATOM 725 O O . ALA A 1 96 ? 0.464 7.002 -4.648 1.00 84.94 96 ALA A O 1
ATOM 726 N N . GLU A 1 97 ? 0.338 6.918 -6.889 1.00 86.94 97 GLU A N 1
ATOM 727 C CA . GLU A 1 97 ? -1.133 6.907 -6.939 1.00 86.94 97 GLU A CA 1
ATOM 728 C C . GLU A 1 97 ? -1.743 5.638 -6.327 1.00 86.94 97 GLU A C 1
ATOM 730 O O . GLU A 1 97 ? -2.750 5.719 -5.621 1.00 86.94 97 GLU A O 1
ATOM 735 N N . VAL A 1 98 ? -1.115 4.472 -6.509 1.00 89.25 98 VAL A N 1
ATOM 736 C CA . VAL A 1 98 ? -1.561 3.230 -5.854 1.00 89.25 98 VAL A CA 1
ATOM 737 C C . VAL A 1 98 ? -1.467 3.354 -4.334 1.00 89.25 98 VAL A C 1
ATOM 739 O O . VAL A 1 98 ? -2.435 3.058 -3.631 1.00 89.25 98 VAL A O 1
ATOM 742 N N . VAL A 1 99 ? -0.337 3.849 -3.816 1.00 90.62 9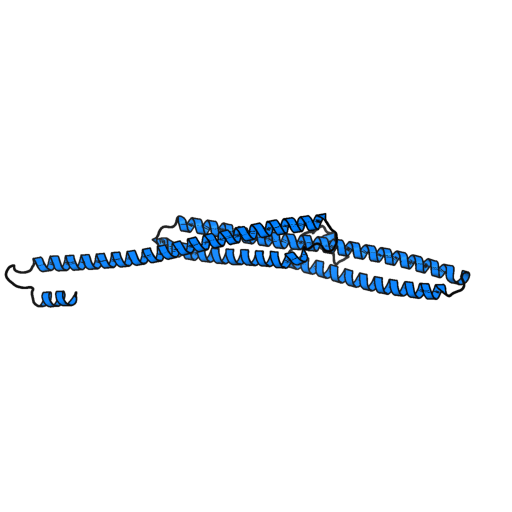9 VAL A N 1
ATOM 743 C CA . VAL A 1 99 ? -0.176 4.095 -2.374 1.00 90.62 99 VAL A CA 1
ATOM 744 C C . VAL A 1 99 ? -1.228 5.088 -1.884 1.00 90.62 99 VAL A C 1
ATOM 746 O O . VAL A 1 99 ? -1.876 4.831 -0.873 1.00 90.62 99 VAL A O 1
ATOM 749 N N . LYS A 1 100 ? -1.437 6.196 -2.601 1.00 90.62 100 LYS A N 1
ATOM 750 C CA . LYS A 1 100 ? -2.438 7.211 -2.255 1.00 90.62 100 LYS A CA 1
ATOM 751 C C . LYS A 1 100 ? -3.852 6.631 -2.187 1.00 90.62 100 LYS A C 1
ATOM 753 O O . LYS A 1 100 ? -4.519 6.837 -1.179 1.00 90.62 100 LYS A O 1
ATOM 758 N N . THR A 1 101 ? -4.261 5.851 -3.185 1.00 92.06 101 THR A N 1
ATOM 759 C CA . THR A 1 101 ? -5.582 5.200 -3.212 1.00 92.06 101 THR A CA 1
ATOM 760 C C . THR A 1 101 ? -5.773 4.296 -1.991 1.00 92.06 101 THR A C 1
ATOM 762 O O . THR A 1 101 ? -6.779 4.392 -1.293 1.00 92.06 101 THR A O 1
ATOM 765 N N . ARG A 1 102 ? -4.767 3.478 -1.647 1.00 94.00 102 ARG A N 1
ATOM 766 C CA . ARG A 1 102 ? -4.824 2.631 -0.442 1.00 94.00 102 ARG A CA 1
ATOM 767 C C . ARG A 1 102 ? -4.867 3.434 0.858 1.00 94.00 102 ARG A C 1
ATOM 769 O O . ARG A 1 102 ? -5.511 3.003 1.811 1.00 94.00 102 ARG A O 1
ATOM 776 N N . MET A 1 103 ? -4.194 4.586 0.920 1.00 95.12 103 MET A N 1
ATOM 777 C CA . MET A 1 103 ? -4.302 5.489 2.073 1.00 95.12 103 MET A CA 1
ATOM 778 C C . MET A 1 103 ? -5.724 6.033 2.220 1.00 95.12 103 MET A C 1
ATOM 780 O O . MET A 1 103 ? -6.244 6.037 3.329 1.00 95.12 103 MET A O 1
ATOM 784 N N . GLU A 1 104 ? -6.348 6.471 1.127 1.00 95.50 104 GLU A N 1
ATOM 785 C CA . GLU A 1 104 ? -7.715 7.009 1.132 1.00 95.50 104 GLU A CA 1
ATOM 786 C C . GLU A 1 104 ? -8.740 5.944 1.561 1.00 95.50 104 GLU A C 1
ATOM 788 O O . GLU A 1 104 ? -9.606 6.221 2.391 1.00 95.50 104 GLU A O 1
ATOM 793 N N . GLU A 1 105 ? -8.597 4.702 1.085 1.00 96.44 105 GLU A N 1
ATOM 794 C CA . GLU A 1 105 ? -9.414 3.562 1.531 1.00 96.44 105 GLU A CA 1
ATOM 795 C C . GLU A 1 105 ? -9.263 3.296 3.039 1.00 96.44 105 GLU A C 1
ATOM 797 O O . GLU A 1 105 ? -10.257 3.117 3.750 1.00 96.44 105 GLU A O 1
ATOM 802 N N . ALA A 1 106 ? -8.025 3.294 3.544 1.00 98.19 106 ALA A N 1
ATOM 803 C CA . ALA A 1 106 ? -7.749 3.087 4.963 1.00 98.19 106 ALA A CA 1
ATOM 804 C C . ALA A 1 106 ? -8.308 4.223 5.832 1.00 98.19 106 ALA A C 1
ATOM 806 O O . ALA A 1 106 ? -8.894 3.963 6.883 1.00 98.19 106 ALA A O 1
ATOM 807 N N . GLU A 1 107 ? -8.196 5.474 5.387 1.00 97.94 107 GLU A N 1
ATOM 808 C CA . GLU A 1 107 ? -8.755 6.623 6.100 1.00 97.94 107 GLU A CA 1
ATOM 809 C C . GLU A 1 107 ? -10.279 6.602 6.139 1.00 97.94 107 GLU A C 1
ATOM 811 O O . GLU A 1 107 ? -10.863 6.882 7.187 1.00 97.94 107 GLU A O 1
ATOM 816 N N . ALA A 1 108 ? -10.927 6.216 5.038 1.00 98.31 108 ALA A N 1
ATOM 817 C CA . ALA A 1 108 ? -12.373 6.039 5.008 1.00 98.31 108 ALA A CA 1
ATOM 818 C C . ALA A 1 108 ? -12.824 4.961 6.009 1.00 98.31 108 ALA A C 1
ATOM 820 O O . ALA A 1 108 ? -13.799 5.162 6.736 1.00 98.31 108 ALA A O 1
ATOM 821 N N . ALA A 1 109 ? -12.094 3.846 6.103 1.00 98.31 109 ALA A N 1
ATOM 822 C CA . ALA A 1 109 ? -12.387 2.794 7.075 1.00 98.31 109 ALA A CA 1
ATOM 823 C C . ALA A 1 109 ? -12.169 3.263 8.528 1.00 98.31 109 ALA A C 1
ATOM 825 O O . ALA A 1 109 ? -12.991 2.984 9.399 1.00 98.31 109 ALA A O 1
ATOM 826 N N . ILE A 1 110 ? -11.118 4.048 8.792 1.00 98.50 110 ILE A N 1
ATOM 827 C CA . ILE A 1 110 ? -10.883 4.662 10.109 1.00 98.50 110 ILE A CA 1
ATOM 828 C C . ILE A 1 110 ? -11.965 5.684 10.463 1.00 98.50 110 ILE A C 1
ATOM 830 O O . ILE A 1 110 ? -12.354 5.768 11.626 1.00 98.50 110 ILE A O 1
ATOM 834 N N . SER A 1 111 ? -12.479 6.445 9.495 1.00 98.31 111 SER A N 1
ATOM 835 C CA . SER A 1 111 ? -13.603 7.357 9.734 1.00 98.31 111 SER A CA 1
ATOM 836 C C . SER A 1 111 ? -14.836 6.590 10.208 1.00 98.31 111 SER A C 1
ATOM 838 O O . SER A 1 111 ? -15.390 6.927 11.248 1.00 98.31 111 SER A O 1
ATOM 840 N N . LYS A 1 112 ? -15.194 5.494 9.525 1.00 98.31 112 LYS A N 1
ATOM 841 C CA . LYS A 1 112 ? -16.301 4.621 9.954 1.00 98.31 112 LYS A CA 1
ATOM 842 C C . LYS A 1 112 ? -16.071 4.043 11.351 1.00 98.31 112 LYS A C 1
ATOM 844 O O . LYS A 1 112 ? -17.006 3.948 12.139 1.00 98.31 112 LYS A O 1
ATOM 849 N N . LEU A 1 113 ? -14.828 3.679 11.677 1.00 98.31 113 LEU A N 1
ATOM 850 C CA . LEU A 1 113 ? -14.472 3.188 13.010 1.00 98.31 113 LEU A CA 1
ATOM 851 C C . LEU A 1 113 ? -14.684 4.253 14.092 1.00 98.31 113 LEU A C 1
ATOM 853 O O . LEU A 1 113 ? -15.135 3.937 15.192 1.00 98.31 113 LEU A O 1
ATOM 857 N N . LYS A 1 114 ? -14.376 5.519 13.790 1.00 98.00 114 LYS A N 1
ATOM 858 C CA . LYS A 1 114 ? -14.635 6.645 14.697 1.00 98.00 114 LYS A CA 1
ATOM 859 C C . LYS A 1 114 ? -16.130 6.845 14.920 1.00 98.00 114 LYS A C 1
ATOM 861 O O . LYS A 1 114 ? -16.528 7.035 16.066 1.00 98.00 114 LYS A O 1
ATOM 866 N N . ASP A 1 115 ? -16.936 6.730 13.869 1.00 97.75 115 ASP A N 1
ATOM 867 C CA . ASP A 1 115 ? -18.395 6.824 13.970 1.00 97.75 115 ASP A CA 1
ATOM 868 C C . ASP A 1 115 ? -18.962 5.686 14.837 1.00 97.75 115 ASP A C 1
ATOM 870 O O . ASP A 1 115 ? -19.692 5.948 15.792 1.00 97.75 115 ASP A O 1
ATOM 874 N N . ALA A 1 116 ? -18.527 4.441 14.602 1.00 97.25 116 ALA A N 1
ATOM 875 C CA . ALA A 1 116 ? -18.905 3.286 15.421 1.00 97.25 116 ALA A CA 1
ATOM 876 C C . ALA A 1 116 ? -18.459 3.439 16.889 1.00 97.25 116 ALA A C 1
ATOM 878 O O . ALA A 1 116 ? -19.181 3.073 17.816 1.00 97.25 116 ALA A O 1
ATOM 879 N N . SER A 1 117 ? -17.282 4.027 17.124 1.00 96.88 117 SER A N 1
ATOM 880 C CA . SER A 1 117 ? -16.816 4.361 18.473 1.00 96.88 117 SER A CA 1
ATOM 881 C C . SER A 1 117 ? -17.697 5.402 19.158 1.00 96.88 117 SER A C 1
ATOM 883 O O . SER A 1 117 ? -17.874 5.327 20.374 1.00 96.88 117 SER A O 1
ATOM 885 N N . GLY A 1 118 ? -18.188 6.392 18.409 1.00 96.38 118 GLY A N 1
ATOM 886 C CA . GLY A 1 118 ? -19.114 7.402 18.911 1.00 96.38 118 GLY A CA 1
ATOM 887 C C . GLY A 1 118 ? -20.460 6.783 19.276 1.00 96.38 118 GLY A C 1
ATOM 888 O O . GLY A 1 118 ? -20.959 7.027 20.371 1.00 96.38 118 GLY A O 1
ATOM 889 N N . GLU A 1 119 ? -20.988 5.909 18.414 1.00 96.00 119 GLU A N 1
ATOM 890 C CA . GLU A 1 119 ? -22.231 5.171 18.662 1.00 96.00 119 GLU A CA 1
ATOM 891 C C . GLU A 1 119 ? -22.142 4.352 19.956 1.00 96.00 119 GLU A C 1
ATOM 893 O O . GLU A 1 119 ? -23.035 4.450 20.799 1.00 96.00 119 GLU A O 1
ATOM 898 N N . LEU A 1 120 ? -21.034 3.633 20.183 1.00 95.62 120 LEU A N 1
ATOM 899 C CA . LEU A 1 120 ? -20.803 2.889 21.428 1.00 95.62 120 LEU A CA 1
ATOM 900 C C . LEU A 1 120 ? -20.862 3.764 22.680 1.00 95.62 120 LEU A C 1
ATOM 902 O O . LEU A 1 120 ? -21.399 3.345 23.702 1.00 95.62 120 LEU A O 1
ATOM 906 N N . GLN A 1 121 ? -20.316 4.977 22.611 1.00 95.12 121 GLN A N 1
ATOM 907 C CA . GLN A 1 121 ? -20.316 5.909 23.740 1.00 95.12 121 GLN A CA 1
ATOM 908 C C . GLN A 1 121 ? -21.706 6.461 24.058 1.00 95.12 121 GLN A C 1
ATOM 910 O O . GLN A 1 121 ? -21.957 6.804 25.212 1.00 95.12 121 GLN A O 1
ATOM 915 N N . SER A 1 122 ? -22.592 6.538 23.065 1.00 94.81 122 SER A N 1
ATOM 916 C CA . SER A 1 122 ? -23.969 7.018 23.225 1.00 94.81 122 SER A CA 1
ATOM 917 C C . SER A 1 122 ? -25.011 5.906 23.391 1.00 94.81 122 SER A C 1
ATOM 919 O O . SER A 1 122 ? -26.192 6.209 23.529 1.00 94.81 122 SER A O 1
ATOM 921 N N . THR A 1 123 ? -24.611 4.634 23.323 1.00 95.31 123 THR A N 1
ATOM 922 C CA . THR A 1 123 ? -25.544 3.500 23.368 1.00 95.31 123 THR A CA 1
ATOM 923 C C . THR A 1 123 ? -25.889 3.124 24.807 1.00 95.31 123 THR A C 1
ATOM 925 O O . THR A 1 123 ? -25.006 2.918 25.639 1.00 95.31 123 THR A O 1
ATOM 928 N N . GLU A 1 124 ? -27.185 2.978 25.080 1.00 91.44 124 GLU A N 1
ATOM 929 C CA . GLU A 1 124 ? -27.706 2.510 26.367 1.00 91.44 124 GLU A CA 1
ATOM 930 C C . GLU A 1 124 ? -27.307 1.056 26.669 1.00 91.44 124 GLU A C 1
ATOM 932 O O . GLU A 1 124 ? -27.094 0.243 25.765 1.00 91.44 124 GLU A O 1
ATOM 937 N N . ALA A 1 125 ? -27.249 0.703 27.956 1.00 88.25 125 ALA A N 1
ATOM 938 C CA . ALA A 1 125 ? -26.700 -0.574 28.427 1.00 88.25 125 ALA A CA 1
ATOM 939 C C . ALA A 1 125 ? -27.339 -1.817 27.771 1.00 88.25 125 ALA A C 1
ATOM 941 O O . ALA A 1 125 ? -26.632 -2.772 27.448 1.00 88.25 125 ALA A O 1
ATOM 942 N N . GLU A 1 126 ? -28.652 -1.792 27.528 1.00 87.94 126 GLU A N 1
ATOM 943 C CA . GLU A 1 126 ? -29.404 -2.910 26.937 1.00 87.94 126 GLU A CA 1
ATOM 944 C C . GLU A 1 126 ? -29.036 -3.174 25.467 1.00 87.94 126 GLU A C 1
ATOM 946 O O . GLU A 1 126 ? -29.023 -4.320 25.020 1.00 87.94 126 GLU A O 1
ATOM 951 N N . ALA A 1 127 ? -28.683 -2.127 24.715 1.00 93.94 127 ALA A N 1
ATOM 952 C CA . ALA A 1 127 ? -28.327 -2.217 23.297 1.00 93.94 127 ALA A CA 1
ATOM 953 C C . ALA A 1 127 ? -26.810 -2.347 23.062 1.00 93.94 127 ALA A C 1
ATOM 955 O O . ALA A 1 127 ? -26.366 -2.577 21.931 1.00 93.94 127 ALA A O 1
ATOM 956 N N . LEU A 1 128 ? -26.005 -2.232 24.124 1.00 94.75 128 LEU A N 1
ATOM 957 C CA . LEU A 1 128 ? -24.550 -2.127 24.042 1.00 94.75 128 LEU A CA 1
ATOM 958 C C . LEU A 1 128 ? -23.886 -3.374 23.439 1.00 94.75 128 LEU A C 1
ATOM 960 O O . LEU A 1 128 ? -22.894 -3.253 22.727 1.00 94.75 128 LEU A O 1
ATOM 964 N N . VAL A 1 129 ? -24.455 -4.564 23.665 1.00 96.31 129 VAL A N 1
ATOM 965 C CA . VAL A 1 129 ? -23.957 -5.827 23.085 1.00 96.31 129 VAL A CA 1
ATOM 966 C C . VAL A 1 129 ? -24.007 -5.778 21.557 1.00 96.31 129 VAL A C 1
ATOM 968 O O . VAL A 1 129 ? -22.992 -5.990 20.901 1.00 96.31 129 VAL A O 1
ATOM 971 N N . GLY A 1 130 ? -25.167 -5.433 20.990 1.00 95.56 130 GLY A N 1
ATOM 972 C CA . GLY A 1 130 ? -25.341 -5.371 19.539 1.00 95.56 130 GLY A CA 1
ATOM 973 C C . GLY A 1 130 ? -24.542 -4.235 18.895 1.00 95.56 130 GLY A C 1
ATOM 974 O O . GLY A 1 130 ? -24.028 -4.391 17.787 1.00 95.56 130 GLY A O 1
ATOM 975 N N . ALA A 1 131 ? -24.392 -3.100 19.585 1.00 96.94 131 ALA A N 1
ATOM 976 C CA . ALA A 1 131 ? -23.532 -2.013 19.119 1.00 96.94 131 ALA A CA 1
ATOM 977 C C . ALA A 1 131 ? -22.052 -2.433 19.089 1.00 96.94 131 ALA A C 1
ATOM 979 O O . ALA A 1 131 ? -21.351 -2.141 18.120 1.00 96.94 131 ALA A O 1
ATOM 980 N N . LEU A 1 132 ? -21.584 -3.171 20.102 1.00 97.31 132 LEU A N 1
ATOM 981 C CA . LEU A 1 132 ? -20.207 -3.664 20.169 1.00 97.31 132 LEU A CA 1
ATOM 982 C C . LEU A 1 132 ? -19.898 -4.679 19.069 1.00 97.31 132 LEU A C 1
ATOM 984 O O . LEU A 1 132 ? -18.845 -4.588 18.440 1.00 97.31 132 LEU A O 1
ATOM 988 N N . GLU A 1 133 ? -20.824 -5.590 18.777 1.00 97.38 133 GLU A N 1
ATOM 989 C CA . GLU A 1 133 ? -20.679 -6.545 17.673 1.00 97.38 133 GLU A CA 1
ATOM 990 C C . GLU A 1 133 ? -20.532 -5.834 16.320 1.00 97.38 133 GLU A C 1
ATOM 992 O O . GLU A 1 133 ? -19.612 -6.136 15.556 1.00 97.38 133 GLU A O 1
ATOM 997 N N . LYS A 1 134 ? -21.379 -4.833 16.040 1.00 96.94 134 LYS A N 1
ATOM 998 C CA . LYS A 1 134 ? -21.260 -4.007 14.825 1.00 96.94 134 LYS A CA 1
ATOM 999 C C . LYS A 1 134 ? -19.925 -3.269 14.774 1.00 96.94 134 LYS A C 1
ATOM 1001 O O . LYS A 1 134 ? -19.270 -3.246 13.733 1.00 96.94 134 LYS A O 1
ATOM 1006 N N . ALA A 1 135 ? -19.511 -2.682 15.893 1.00 97.62 135 ALA A N 1
ATOM 1007 C CA . ALA A 1 135 ? -18.269 -1.932 15.970 1.00 97.62 135 ALA A CA 1
ATOM 1008 C C . ALA A 1 135 ? -17.037 -2.834 15.751 1.00 97.62 135 ALA A C 1
ATOM 1010 O O . ALA A 1 135 ? -16.070 -2.397 15.131 1.00 97.62 135 ALA A O 1
ATOM 1011 N N . HIS A 1 136 ? -17.093 -4.107 16.162 1.00 98.00 136 HIS A N 1
ATOM 1012 C CA . HIS A 1 136 ? -16.038 -5.088 15.890 1.00 98.00 136 HIS A CA 1
ATOM 1013 C C . HIS A 1 136 ? -15.929 -5.449 14.399 1.00 98.00 136 HIS A C 1
ATOM 1015 O O . HIS A 1 136 ? -14.825 -5.591 13.874 1.00 98.00 136 HIS A O 1
ATOM 1021 N N . VAL A 1 137 ? -17.051 -5.530 13.672 1.00 98.00 137 VAL A N 1
ATOM 1022 C CA . VAL A 1 137 ? -17.020 -5.712 12.207 1.00 98.00 137 VAL A CA 1
ATOM 1023 C C . VAL A 1 137 ? -16.287 -4.544 11.537 1.00 98.00 137 VAL A C 1
ATOM 1025 O O . VAL A 1 137 ? -15.380 -4.761 10.733 1.00 98.00 137 VAL A O 1
ATOM 1028 N N . VAL A 1 138 ? -16.617 -3.309 11.924 1.00 98.00 138 VAL A N 1
ATOM 1029 C CA . VAL A 1 138 ? -15.964 -2.101 11.390 1.00 98.00 138 VAL A CA 1
ATOM 1030 C C . VAL A 1 138 ? -14.484 -2.029 11.795 1.00 98.00 138 VAL A C 1
ATOM 1032 O O . VAL A 1 138 ? -13.644 -1.610 10.999 1.00 98.00 138 VAL A O 1
ATOM 1035 N N . GLU A 1 139 ? -14.129 -2.477 13.003 1.00 98.00 139 GLU A N 1
ATOM 1036 C CA . GLU A 1 139 ? -12.736 -2.595 13.451 1.00 98.00 139 GLU A CA 1
ATOM 1037 C C . GLU A 1 139 ? -11.925 -3.521 12.544 1.00 98.00 139 GLU A C 1
ATOM 1039 O O . GLU A 1 139 ? -10.823 -3.155 12.130 1.00 98.00 139 GLU A O 1
ATOM 1044 N N . LEU A 1 140 ? -12.459 -4.700 12.214 1.00 98.25 140 LEU A N 1
ATOM 1045 C CA . LEU A 1 140 ? -11.788 -5.659 11.338 1.00 98.25 140 LEU A CA 1
ATOM 1046 C C . LEU A 1 140 ? -11.599 -5.091 9.927 1.00 98.25 140 LEU A C 1
ATOM 1048 O O . LEU A 1 140 ? -10.516 -5.230 9.354 1.00 98.25 140 LEU A O 1
ATOM 1052 N N . GLU A 1 141 ? -12.606 -4.406 9.382 1.00 98.00 141 GLU A N 1
ATOM 1053 C CA . GLU A 1 141 ? -12.492 -3.702 8.098 1.00 98.00 141 GLU A CA 1
ATOM 1054 C C . GLU A 1 141 ? -11.380 -2.644 8.129 1.00 98.00 141 GLU A C 1
ATOM 1056 O O . GLU A 1 141 ? -10.501 -2.639 7.262 1.00 98.00 141 GLU A O 1
ATOM 1061 N N . ALA A 1 142 ? -11.367 -1.789 9.155 1.00 98.38 142 ALA A N 1
ATOM 1062 C CA . ALA A 1 142 ? -10.348 -0.758 9.327 1.00 98.38 142 ALA A CA 1
ATOM 1063 C C . ALA A 1 142 ? -8.947 -1.351 9.530 1.00 98.38 142 ALA A C 1
ATOM 1065 O O . ALA A 1 142 ? -7.981 -0.882 8.924 1.00 98.38 142 ALA A O 1
ATOM 1066 N N . GLN A 1 143 ? -8.821 -2.420 10.319 1.00 98.38 143 GLN A N 1
ATOM 1067 C CA . GLN A 1 143 ? -7.559 -3.126 10.519 1.00 98.38 143 GLN A CA 1
ATOM 1068 C C . GLN A 1 143 ? -7.027 -3.712 9.206 1.00 98.38 143 GLN A C 1
ATOM 1070 O O . GLN A 1 143 ? -5.835 -3.571 8.911 1.00 98.38 143 GLN A O 1
ATOM 1075 N N . ASN A 1 144 ? -7.889 -4.347 8.412 1.00 98.19 144 ASN A N 1
ATOM 1076 C CA . ASN A 1 144 ? -7.513 -4.914 7.120 1.00 98.19 144 ASN A CA 1
ATOM 1077 C C . ASN A 1 144 ? -7.070 -3.820 6.142 1.00 98.19 144 ASN A C 1
ATOM 1079 O O . ASN A 1 144 ? -6.016 -3.957 5.518 1.00 98.19 144 ASN A O 1
ATOM 1083 N N . ALA A 1 145 ? -7.816 -2.715 6.061 1.00 98.00 145 ALA A N 1
ATOM 1084 C CA . ALA A 1 145 ? -7.489 -1.593 5.188 1.00 98.00 145 ALA A CA 1
ATOM 1085 C C . ALA A 1 145 ? -6.152 -0.935 5.574 1.00 98.00 145 ALA A C 1
ATOM 1087 O O . ALA A 1 145 ? -5.278 -0.776 4.721 1.00 98.00 145 ALA A O 1
ATOM 1088 N N . VAL A 1 146 ? -5.925 -0.642 6.861 1.00 98.12 146 VAL A N 1
ATOM 1089 C CA . VAL A 1 146 ? -4.651 -0.074 7.345 1.00 98.12 146 VAL A CA 1
ATOM 1090 C C . VAL A 1 146 ? -3.482 -1.033 7.101 1.00 98.12 146 VAL A C 1
ATOM 1092 O O . VAL A 1 146 ? -2.414 -0.600 6.665 1.00 98.12 146 VAL A O 1
ATOM 1095 N N . THR A 1 147 ? -3.678 -2.338 7.314 1.00 97.75 147 THR A N 1
ATOM 1096 C CA . THR A 1 147 ? -2.644 -3.355 7.059 1.00 97.75 147 THR A CA 1
ATOM 1097 C C . THR A 1 147 ? -2.289 -3.434 5.575 1.00 97.75 147 THR A C 1
ATOM 1099 O O . THR A 1 147 ? -1.106 -3.441 5.225 1.00 97.75 147 THR A O 1
ATOM 1102 N N . ALA A 1 148 ? -3.293 -3.451 4.693 1.00 95.62 148 ALA A N 1
ATOM 1103 C CA . ALA A 1 148 ? -3.090 -3.446 3.247 1.00 95.62 148 ALA A CA 1
ATOM 1104 C C . ALA A 1 148 ? -2.334 -2.189 2.801 1.00 95.62 148 ALA A C 1
ATOM 1106 O O . ALA A 1 148 ? -1.365 -2.274 2.049 1.00 95.62 148 ALA A O 1
ATOM 1107 N N . ALA A 1 149 ? -2.714 -1.030 3.333 1.00 95.94 149 ALA A N 1
ATOM 1108 C CA . ALA A 1 149 ? -2.111 0.238 2.973 1.00 95.94 149 ALA A CA 1
ATOM 1109 C C . ALA A 1 149 ? -0.665 0.378 3.494 1.00 95.94 149 ALA A C 1
ATOM 1111 O O . ALA A 1 149 ? 0.208 0.886 2.786 1.00 95.94 149 ALA A O 1
ATOM 1112 N N . ARG A 1 150 ? -0.366 -0.153 4.689 1.00 95.69 150 ARG A N 1
ATOM 1113 C CA . ARG A 1 150 ? 1.004 -0.271 5.217 1.00 95.69 150 ARG A CA 1
ATOM 1114 C C . ARG A 1 150 ? 1.871 -1.188 4.361 1.00 95.69 150 ARG A C 1
ATOM 1116 O O . ARG A 1 150 ? 3.020 -0.843 4.078 1.00 95.69 150 ARG A O 1
ATOM 1123 N N . ARG A 1 151 ? 1.335 -2.344 3.966 1.00 94.38 151 ARG A N 1
ATOM 1124 C CA . ARG A 1 151 ? 2.036 -3.296 3.101 1.00 94.38 151 ARG A CA 1
ATOM 1125 C C . ARG A 1 151 ? 2.358 -2.663 1.752 1.00 94.38 151 ARG A C 1
ATOM 1127 O O . ARG A 1 151 ? 3.513 -2.689 1.346 1.00 94.38 151 ARG A O 1
ATOM 1134 N N . GLU A 1 152 ? 1.378 -2.025 1.119 1.00 91.31 152 GLU A N 1
ATOM 1135 C CA . GLU A 1 152 ? 1.570 -1.348 -0.165 1.00 91.31 152 GLU A CA 1
ATOM 1136 C C . GLU A 1 152 ? 2.642 -0.253 -0.062 1.00 91.31 152 GLU A C 1
ATOM 1138 O O . GLU A 1 152 ? 3.562 -0.188 -0.878 1.00 91.31 152 GLU A O 1
ATOM 1143 N N . LEU A 1 153 ? 2.589 0.565 0.996 1.00 91.50 153 LEU A N 1
ATOM 1144 C CA . LEU A 1 153 ? 3.600 1.584 1.262 1.00 91.50 153 LEU A CA 1
ATOM 1145 C C . LEU A 1 153 ? 5.008 0.976 1.374 1.00 91.50 153 LEU A C 1
ATOM 1147 O O . LEU A 1 153 ? 5.951 1.509 0.788 1.00 91.50 153 LEU A O 1
ATOM 1151 N N . GLN A 1 154 ? 5.157 -0.132 2.105 1.00 90.56 154 GLN A N 1
ATOM 1152 C CA . GLN A 1 154 ? 6.439 -0.813 2.293 1.00 90.56 154 GLN A CA 1
ATOM 1153 C C . GLN A 1 154 ? 6.954 -1.447 0.992 1.00 90.56 154 GLN A C 1
ATOM 1155 O O . GLN A 1 154 ? 8.129 -1.271 0.650 1.00 90.56 154 GLN A O 1
ATOM 1160 N N . ASP A 1 155 ? 6.082 -2.131 0.253 1.00 87.56 155 ASP A N 1
ATOM 1161 C CA . ASP A 1 155 ? 6.414 -2.812 -1.000 1.00 87.56 155 ASP A CA 1
ATOM 1162 C C . ASP A 1 155 ? 6.858 -1.797 -2.066 1.00 87.56 155 ASP A C 1
ATOM 1164 O O . ASP A 1 155 ? 7.840 -2.011 -2.785 1.00 87.56 155 ASP A O 1
ATOM 1168 N N . LYS A 1 156 ? 6.197 -0.633 -2.139 1.00 84.75 156 LYS A N 1
ATOM 1169 C CA . LYS A 1 156 ? 6.525 0.406 -3.128 1.00 84.75 156 LYS A CA 1
ATOM 1170 C C . LYS A 1 156 ? 7.648 1.347 -2.699 1.00 84.75 156 LYS A C 1
ATOM 1172 O O . LYS A 1 156 ? 8.266 1.969 -3.566 1.00 84.75 156 LYS A O 1
ATOM 1177 N N . GLN A 1 157 ? 8.000 1.404 -1.412 1.00 82.38 157 GLN A N 1
ATOM 1178 C CA . GLN A 1 157 ? 9.113 2.226 -0.922 1.00 82.38 157 GLN A CA 1
ATOM 1179 C C . GLN A 1 157 ? 10.449 1.860 -1.589 1.00 82.38 157 GLN A C 1
ATOM 1181 O O . GLN A 1 157 ? 11.294 2.734 -1.785 1.00 82.38 157 GLN A O 1
ATOM 1186 N N . GLN A 1 158 ? 10.650 0.592 -1.961 1.00 75.25 158 GLN A N 1
ATOM 1187 C CA . GLN A 1 158 ? 11.853 0.164 -2.680 1.00 75.25 158 GLN A CA 1
ATOM 1188 C C . GLN A 1 158 ? 11.861 0.650 -4.136 1.00 75.25 158 GLN A C 1
ATOM 1190 O O . GLN A 1 158 ? 12.887 1.137 -4.606 1.00 75.25 158 GLN A O 1
ATOM 1195 N N . GLY A 1 159 ? 10.715 0.582 -4.823 1.00 70.88 159 GLY A N 1
ATOM 1196 C CA . GLY A 1 159 ? 10.570 0.995 -6.226 1.00 70.88 159 GLY A CA 1
ATOM 1197 C C . GLY A 1 159 ? 10.578 2.512 -6.449 1.00 70.88 159 GLY A C 1
ATOM 1198 O O . GLY A 1 159 ? 10.770 2.971 -7.572 1.00 70.88 159 GLY A O 1
ATOM 1199 N N . LEU A 1 160 ? 10.390 3.291 -5.384 1.00 68.81 160 LEU A N 1
ATOM 1200 C CA . LEU A 1 160 ? 10.400 4.755 -5.402 1.00 68.81 160 LEU A CA 1
ATOM 1201 C C . LEU A 1 160 ? 11.743 5.363 -4.969 1.00 68.81 160 LEU A C 1
ATOM 1203 O O . LEU A 1 160 ? 11.874 6.591 -4.958 1.00 68.81 160 LEU A O 1
ATOM 1207 N N . ARG A 1 161 ? 12.745 4.536 -4.625 1.00 67.69 161 ARG A N 1
ATOM 1208 C CA . ARG A 1 161 ? 14.094 5.028 -4.316 1.00 67.69 161 ARG A CA 1
ATOM 1209 C C . ARG A 1 161 ? 14.707 5.719 -5.542 1.00 67.69 161 ARG A C 1
ATOM 1211 O O . ARG A 1 161 ? 14.498 5.258 -6.666 1.00 67.69 161 ARG A O 1
ATOM 1218 N N . PRO A 1 162 ? 15.481 6.804 -5.351 1.00 59.97 162 PRO A N 1
ATOM 1219 C CA . PRO A 1 162 ? 16.211 7.422 -6.447 1.00 59.97 162 PRO A CA 1
ATOM 1220 C C . PRO A 1 162 ? 17.173 6.401 -7.068 1.00 59.97 162 PRO A C 1
ATOM 1222 O O . PRO A 1 162 ? 18.082 5.919 -6.398 1.00 59.97 162 PRO A O 1
ATOM 1225 N N . LEU A 1 163 ? 16.969 6.085 -8.344 1.00 56.62 163 LEU A N 1
ATOM 1226 C CA . LEU A 1 163 ? 17.997 5.491 -9.192 1.00 56.62 163 LEU A CA 1
ATOM 1227 C C . LEU A 1 163 ? 18.824 6.669 -9.720 1.00 56.62 163 LEU A C 1
ATOM 1229 O O . LEU A 1 163 ? 18.281 7.508 -10.433 1.00 56.62 163 LEU A O 1
ATOM 1233 N N . ASP A 1 164 ? 20.067 6.777 -9.253 1.00 50.34 164 ASP A N 1
ATOM 1234 C CA . ASP A 1 164 ? 21.126 7.703 -9.677 1.00 50.34 164 ASP A CA 1
ATOM 1235 C C . ASP A 1 164 ? 20.723 9.161 -10.000 1.00 50.34 164 ASP A C 1
ATOM 1237 O O . ASP A 1 164 ? 20.252 9.504 -11.081 1.00 50.34 164 ASP A O 1
ATOM 1241 N N . GLY A 1 165 ? 21.006 10.075 -9.063 1.00 52.12 165 GLY A N 1
ATOM 1242 C CA . GLY A 1 165 ? 21.215 11.506 -9.351 1.00 52.12 165 GLY A CA 1
ATOM 1243 C C . GLY A 1 165 ? 19.992 12.371 -9.706 1.00 52.12 165 GLY A C 1
ATOM 1244 O O . GLY A 1 165 ? 20.108 13.596 -9.710 1.00 52.12 165 GLY A O 1
ATOM 1245 N N . GLY A 1 166 ? 18.807 11.801 -9.941 1.00 53.81 166 GLY A N 1
ATOM 1246 C CA . GLY A 1 166 ? 17.581 12.557 -10.245 1.00 53.81 166 GLY A CA 1
ATOM 1247 C C . GLY A 1 166 ? 16.975 13.265 -9.023 1.00 53.81 166 GLY A C 1
ATOM 1248 O O . GLY A 1 166 ? 16.048 12.749 -8.406 1.00 53.81 166 GLY A O 1
ATOM 1249 N N . HIS A 1 167 ? 17.490 14.443 -8.660 1.00 56.41 167 HIS A N 1
ATOM 1250 C CA . HIS A 1 167 ? 17.210 15.095 -7.370 1.00 56.41 167 HIS A CA 1
ATOM 1251 C C . HIS A 1 167 ? 15.757 15.566 -7.147 1.00 56.41 167 HIS A C 1
ATOM 1253 O O . HIS A 1 167 ? 15.256 15.427 -6.038 1.00 56.41 167 HIS A O 1
ATOM 1259 N N . ALA A 1 168 ? 15.051 16.113 -8.142 1.00 57.78 168 ALA A N 1
ATOM 1260 C CA . ALA A 1 168 ? 13.791 16.827 -7.871 1.00 57.78 168 ALA A CA 1
ATOM 1261 C C . ALA A 1 168 ? 12.556 15.914 -7.712 1.00 57.78 168 ALA A C 1
ATOM 1263 O O . ALA A 1 168 ? 11.820 16.024 -6.731 1.00 57.78 168 ALA A O 1
ATOM 1264 N N . GLU A 1 169 ? 12.316 14.999 -8.655 1.00 60.81 169 GLU A N 1
ATOM 1265 C CA . GLU A 1 169 ? 11.152 14.097 -8.606 1.00 60.81 169 GLU A CA 1
ATOM 1266 C C . GLU A 1 169 ? 11.313 13.011 -7.540 1.00 60.81 169 GLU A C 1
ATOM 1268 O O . GLU A 1 169 ? 10.349 12.684 -6.853 1.00 60.81 169 GLU A O 1
ATOM 1273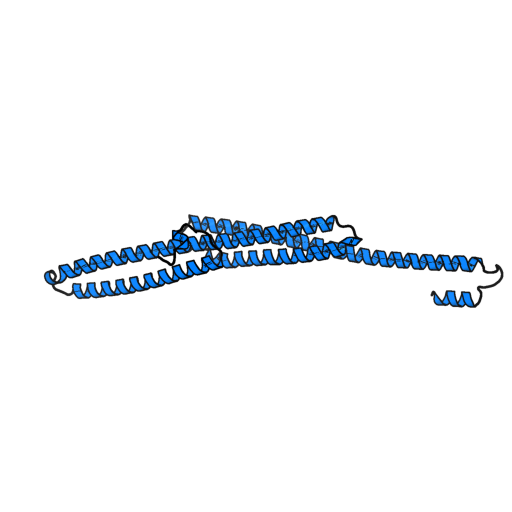 N N . ALA A 1 170 ? 12.537 12.512 -7.335 1.00 60.88 170 ALA A N 1
ATOM 1274 C CA . ALA A 1 170 ? 12.813 11.543 -6.280 1.00 60.88 170 ALA A CA 1
ATOM 1275 C C . ALA A 1 170 ? 12.700 12.162 -4.872 1.00 60.88 170 ALA A C 1
ATOM 1277 O O . ALA A 1 170 ? 12.290 11.488 -3.929 1.00 60.88 170 ALA A O 1
ATOM 1278 N N . MET A 1 171 ? 12.995 1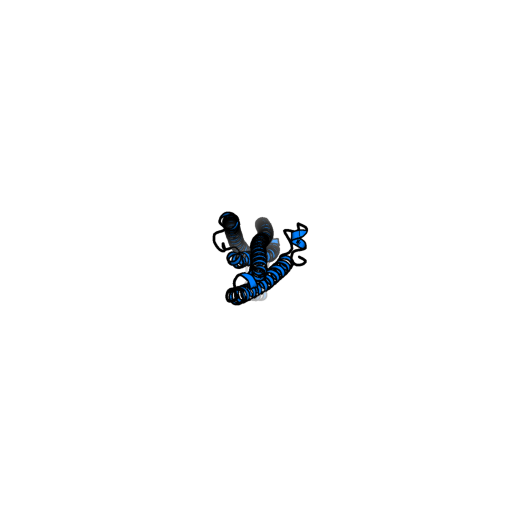3.462 -4.718 1.00 58.72 171 MET A N 1
ATOM 1279 C CA . MET A 1 171 ? 12.698 14.182 -3.473 1.00 58.72 171 MET A CA 1
ATOM 1280 C C . MET A 1 171 ? 11.192 14.344 -3.245 1.00 58.72 171 MET A C 1
ATOM 1282 O O . MET A 1 171 ? 10.736 14.180 -2.112 1.00 58.72 171 MET A O 1
ATOM 1286 N N . ARG A 1 172 ? 10.403 14.620 -4.295 1.00 66.06 172 ARG A N 1
ATOM 1287 C CA . ARG A 1 172 ? 8.936 14.701 -4.174 1.00 66.06 172 ARG A CA 1
ATOM 1288 C C . ARG A 1 172 ? 8.329 13.361 -3.769 1.00 66.06 172 ARG A C 1
ATOM 1290 O O . ARG A 1 172 ? 7.640 13.329 -2.750 1.00 66.06 172 ARG A O 1
ATOM 1297 N N . SER A 1 173 ? 8.664 12.271 -4.463 1.00 67.75 173 SER A N 1
ATOM 1298 C CA . SER A 1 173 ? 8.175 10.932 -4.105 1.00 67.75 173 SER A CA 1
ATOM 1299 C C . SER A 1 173 ? 8.613 10.525 -2.694 1.00 67.75 173 SER A C 1
ATOM 1301 O O . SER A 1 173 ? 7.818 9.988 -1.926 1.00 67.75 173 SER A O 1
ATOM 1303 N N . SER A 1 174 ? 9.841 10.859 -2.287 1.00 72.12 174 SER A N 1
ATOM 1304 C CA . SER A 1 174 ? 10.311 10.635 -0.913 1.00 72.12 174 SER A CA 1
ATOM 1305 C C . SER A 1 174 ? 9.511 11.432 0.126 1.00 72.12 174 SER A C 1
ATOM 1307 O O . SER A 1 174 ? 9.227 10.929 1.218 1.00 72.12 174 SER A O 1
ATOM 1309 N N . SER A 1 175 ? 9.134 12.676 -0.185 1.00 81.19 175 SER A N 1
ATOM 1310 C CA . SER A 1 175 ? 8.320 13.503 0.711 1.00 81.19 175 SER A CA 1
ATOM 1311 C C . SER A 1 175 ? 6.894 12.961 0.855 1.00 81.19 175 SER A C 1
ATOM 1313 O O . SER A 1 175 ? 6.361 12.919 1.964 1.00 81.19 175 SER A O 1
ATOM 1315 N N . GLU A 1 176 ? 6.298 12.479 -0.237 1.00 81.75 176 GLU A N 1
ATOM 1316 C CA . GLU A 1 176 ? 4.962 11.879 -0.248 1.00 81.75 176 GLU A CA 1
ATOM 1317 C C . GLU A 1 176 ? 4.936 10.556 0.510 1.00 81.75 176 GLU A C 1
ATOM 1319 O O . GLU A 1 176 ? 4.055 10.349 1.341 1.00 81.75 176 GLU A O 1
ATOM 1324 N N . LEU A 1 177 ? 5.955 9.713 0.333 1.00 83.12 177 LEU A N 1
ATOM 1325 C CA . LEU A 1 177 ? 6.122 8.488 1.115 1.00 83.12 177 LEU A CA 1
ATOM 1326 C C . LEU A 1 177 ? 6.255 8.763 2.611 1.00 83.12 177 LEU A C 1
ATOM 1328 O O . LEU A 1 177 ? 5.688 8.045 3.432 1.00 83.12 177 LEU A O 1
ATOM 1332 N N . THR A 1 178 ? 6.988 9.815 2.976 1.00 87.19 178 THR A N 1
ATOM 1333 C CA . THR A 1 178 ? 7.130 10.212 4.381 1.00 87.19 178 THR A CA 1
ATOM 1334 C C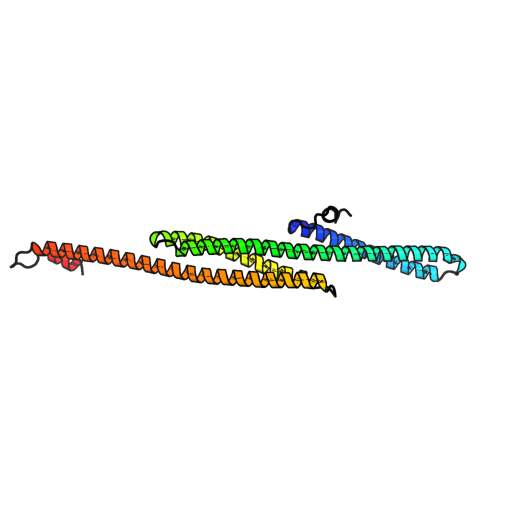 . THR A 1 178 ? 5.784 10.658 4.953 1.00 87.19 178 THR A C 1
ATOM 1336 O O . THR A 1 178 ? 5.413 10.223 6.043 1.00 87.19 178 THR A O 1
ATOM 1339 N N . LYS A 1 179 ? 5.010 11.456 4.204 1.00 91.06 179 LYS A N 1
ATOM 1340 C CA . LYS A 1 179 ? 3.647 11.856 4.592 1.00 91.06 179 LYS A CA 1
ATOM 1341 C C . LYS A 1 179 ? 2.714 10.650 4.721 1.00 91.06 179 LYS A C 1
ATOM 1343 O O . LYS A 1 179 ? 2.009 10.545 5.721 1.00 91.06 179 LYS A O 1
ATOM 1348 N N . ALA A 1 180 ? 2.737 9.728 3.759 1.00 91.75 180 ALA A N 1
ATOM 1349 C CA . ALA A 1 180 ? 1.948 8.498 3.797 1.00 91.75 180 ALA A CA 1
ATOM 1350 C C . ALA A 1 180 ? 2.295 7.651 5.030 1.00 91.75 180 ALA A C 1
ATOM 1352 O O . ALA A 1 180 ? 1.405 7.219 5.7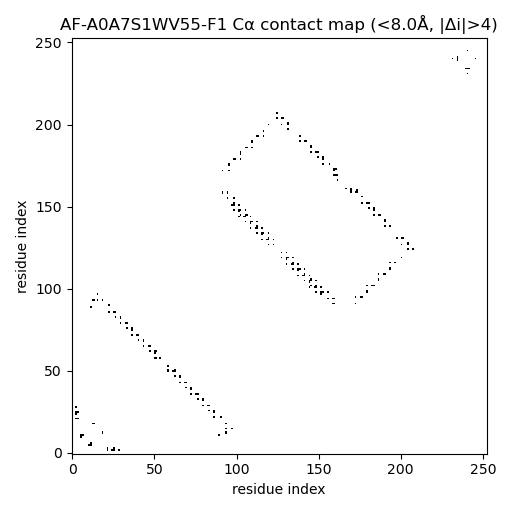55 1.00 91.75 180 ALA A O 1
ATOM 1353 N N . ARG A 1 181 ? 3.585 7.507 5.355 1.00 92.94 181 ARG A N 1
ATOM 1354 C CA . ARG A 1 181 ? 4.032 6.799 6.562 1.00 92.94 181 ARG A CA 1
ATOM 1355 C C . ARG A 1 181 ? 3.493 7.424 7.847 1.00 92.94 181 ARG A C 1
ATOM 1357 O O . ARG A 1 181 ? 3.041 6.700 8.729 1.00 92.94 181 ARG A O 1
ATOM 1364 N N . VAL A 1 182 ? 3.535 8.752 7.960 1.00 95.94 182 VAL A N 1
ATOM 1365 C CA . VAL A 1 182 ? 2.974 9.462 9.121 1.00 95.94 182 VAL A CA 1
ATOM 1366 C C . VAL A 1 182 ? 1.467 9.214 9.233 1.00 95.94 182 VAL A C 1
ATOM 1368 O O . VAL A 1 182 ? 0.988 8.935 10.331 1.00 95.94 182 VAL A O 1
ATOM 1371 N N . ARG A 1 183 ? 0.735 9.245 8.111 1.00 96.31 183 ARG A N 1
ATOM 1372 C CA . ARG A 1 183 ? -0.709 8.954 8.071 1.00 96.31 183 ARG A CA 1
ATOM 1373 C C . ARG A 1 183 ? -1.019 7.524 8.518 1.00 96.31 183 ARG A C 1
ATOM 1375 O O . ARG A 1 183 ? -1.870 7.352 9.383 1.00 96.31 183 ARG A O 1
ATOM 1382 N N . VAL A 1 184 ? -0.290 6.518 8.023 1.00 96.69 184 VAL A N 1
ATOM 1383 C CA . VAL A 1 184 ? -0.439 5.117 8.476 1.00 96.69 184 VAL A CA 1
ATOM 1384 C C . VAL A 1 184 ? -0.245 5.001 9.980 1.00 96.69 184 VAL A C 1
ATOM 1386 O O . VAL A 1 184 ? -1.100 4.442 10.657 1.00 96.69 184 VAL A O 1
ATOM 1389 N N . ASN A 1 185 ? 0.828 5.581 10.521 1.00 97.31 185 ASN A N 1
ATOM 1390 C CA . ASN A 1 185 ? 1.090 5.525 11.960 1.00 97.31 185 ASN A CA 1
ATOM 1391 C C . ASN A 1 185 ? -0.037 6.183 12.778 1.00 97.31 185 ASN A C 1
ATOM 1393 O O . ASN A 1 185 ? -0.384 5.700 13.853 1.00 97.31 185 ASN A O 1
ATOM 1397 N N . ALA A 1 186 ? -0.615 7.281 12.279 1.00 98.06 186 ALA A N 1
ATOM 1398 C CA . ALA A 1 186 ? -1.756 7.926 12.921 1.00 98.06 186 ALA A CA 1
ATOM 1399 C C . ALA A 1 186 ? -3.003 7.023 12.901 1.00 98.06 186 ALA A C 1
ATOM 1401 O O . ALA A 1 186 ? -3.668 6.881 13.925 1.00 98.06 186 ALA A O 1
ATOM 1402 N N . MET A 1 187 ? -3.287 6.359 11.776 1.00 98.38 187 MET A N 1
ATOM 1403 C CA . MET A 1 187 ? -4.385 5.389 11.668 1.00 98.38 187 MET A CA 1
ATOM 1404 C C . MET A 1 187 ? -4.192 4.179 12.597 1.00 98.38 187 MET A C 1
ATOM 1406 O O . MET A 1 187 ? -5.139 3.745 13.251 1.00 98.38 187 MET A O 1
ATOM 1410 N N . GLU A 1 188 ? -2.966 3.664 12.723 1.00 98.06 188 GLU A N 1
ATOM 1411 C CA . GLU A 1 188 ? -2.632 2.588 13.668 1.00 98.06 188 GLU A CA 1
ATOM 1412 C C . GLU A 1 188 ? -2.850 3.010 15.128 1.00 98.06 188 GLU A C 1
ATOM 1414 O O . GLU A 1 188 ? -3.358 2.229 15.937 1.00 98.06 188 GLU A O 1
ATOM 1419 N N . ALA A 1 189 ? -2.510 4.256 15.470 1.00 98.31 189 ALA A N 1
ATOM 1420 C CA . ALA A 1 189 ? -2.758 4.800 16.801 1.00 98.31 189 ALA A CA 1
ATOM 1421 C C . ALA A 1 189 ? -4.263 4.911 17.109 1.00 98.31 189 ALA A C 1
ATOM 1423 O O . ALA A 1 189 ? -4.681 4.599 18.228 1.00 98.31 189 ALA A O 1
ATOM 1424 N N . GLU A 1 190 ? -5.080 5.304 16.127 1.00 98.06 190 GLU A N 1
ATOM 1425 C CA . GLU A 1 190 ? -6.543 5.352 16.261 1.00 98.06 190 GLU A CA 1
ATOM 1426 C C . GLU A 1 190 ? -7.147 3.950 16.428 1.00 98.06 190 GLU A C 1
ATOM 1428 O O . GLU A 1 190 ? -7.958 3.746 17.331 1.00 98.06 190 GLU A O 1
ATOM 1433 N N . LEU A 1 191 ? -6.687 2.951 15.663 1.00 97.94 191 LEU A N 1
ATOM 1434 C CA . LEU A 1 191 ? -7.067 1.544 15.869 1.00 97.94 191 LEU A CA 1
ATOM 1435 C C . LEU A 1 191 ? -6.746 1.075 17.293 1.00 97.94 191 LEU A C 1
ATOM 1437 O O . LEU A 1 191 ? -7.588 0.482 17.966 1.00 97.94 191 LEU A O 1
ATOM 1441 N N . ALA A 1 192 ? -5.541 1.364 17.787 1.00 98.19 192 ALA A N 1
ATOM 1442 C CA . ALA A 1 192 ? -5.137 0.988 19.140 1.00 98.19 192 ALA A CA 1
ATOM 1443 C C . ALA A 1 192 ? -5.950 1.712 20.229 1.00 98.19 192 ALA A C 1
ATOM 1445 O O . ALA A 1 192 ? -6.163 1.174 21.320 1.00 98.19 192 ALA A O 1
ATOM 1446 N N . LYS A 1 193 ? -6.394 2.947 19.971 1.00 97.94 193 LYS A N 1
ATOM 1447 C CA . LYS A 1 193 ? -7.310 3.675 20.856 1.00 97.94 193 LYS A CA 1
ATOM 1448 C C . LYS A 1 193 ? -8.690 3.016 20.870 1.00 97.94 193 LYS A C 1
ATOM 1450 O O . LYS A 1 193 ? -9.202 2.754 21.956 1.00 97.94 193 LYS A O 1
ATOM 1455 N N . PHE A 1 194 ? -9.242 2.696 19.701 1.00 97.94 194 PHE A N 1
ATOM 1456 C CA . PHE A 1 194 ? -10.530 2.018 19.586 1.00 97.94 194 PHE A CA 1
ATOM 1457 C C . PHE A 1 194 ? -10.528 0.662 20.302 1.00 97.94 194 PHE A C 1
ATOM 1459 O O . PHE A 1 194 ? -11.393 0.430 21.137 1.00 97.94 194 PHE A O 1
ATOM 1466 N N . LYS A 1 195 ? -9.520 -0.193 20.073 1.00 98.00 195 LYS A N 1
ATOM 1467 C CA . LYS A 1 195 ? -9.426 -1.523 20.713 1.00 98.00 195 LYS A CA 1
ATOM 1468 C C . LYS A 1 195 ? -9.440 -1.455 22.240 1.00 98.00 195 LYS A C 1
ATOM 1470 O O . LYS A 1 195 ? -10.052 -2.296 22.889 1.00 98.00 195 LYS A O 1
ATOM 1475 N N . ARG A 1 196 ? -8.782 -0.444 22.821 1.00 97.88 196 ARG A N 1
ATOM 1476 C CA . ARG A 1 196 ? -8.837 -0.197 24.271 1.00 97.88 196 ARG A CA 1
ATOM 1477 C C . ARG A 1 196 ? -10.250 0.175 24.713 1.00 97.88 196 ARG A C 1
ATOM 1479 O O . ARG A 1 196 ? -10.768 -0.449 25.626 1.00 97.88 196 ARG A O 1
ATOM 1486 N N . SER A 1 197 ? -10.891 1.110 24.011 1.00 95.94 197 SER A N 1
ATOM 1487 C CA . SER A 1 197 ? -12.272 1.501 24.312 1.00 95.94 197 SER A CA 1
ATOM 1488 C C . SER A 1 197 ? -13.257 0.337 24.171 1.00 95.94 197 SER A C 1
ATOM 1490 O O . SER A 1 197 ? -14.135 0.191 25.011 1.00 95.94 197 SER A O 1
ATOM 1492 N N . ALA A 1 198 ? -13.125 -0.489 23.131 1.00 96.12 198 ALA A N 1
ATOM 1493 C CA . ALA A 1 198 ? -13.972 -1.659 22.910 1.00 96.12 198 ALA A CA 1
ATOM 1494 C C . ALA A 1 198 ? -13.850 -2.658 24.068 1.00 96.12 198 ALA A C 1
ATOM 1496 O O . ALA A 1 198 ? -14.863 -3.115 24.592 1.00 96.12 198 ALA A O 1
ATOM 1497 N N . LYS A 1 199 ? -12.623 -2.908 24.544 1.00 98.06 199 LYS A N 1
ATOM 1498 C CA . LYS A 1 199 ? -12.378 -3.734 25.730 1.00 98.06 199 LYS A CA 1
ATOM 1499 C C . LYS A 1 199 ? -13.054 -3.163 26.984 1.00 98.06 199 LYS A C 1
ATOM 1501 O O . LYS A 1 199 ? -13.671 -3.916 27.732 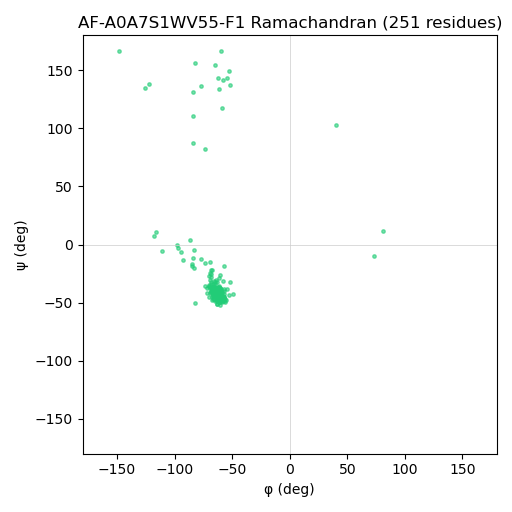1.00 98.06 199 LYS A O 1
ATOM 1506 N N . ASP A 1 200 ? -12.995 -1.849 27.193 1.00 96.94 200 ASP A N 1
ATOM 1507 C CA . ASP A 1 200 ? -13.676 -1.213 28.328 1.00 96.94 200 ASP A CA 1
ATOM 1508 C C . ASP A 1 200 ? -15.205 -1.417 28.249 1.00 96.94 200 ASP A C 1
ATOM 1510 O O . ASP A 1 200 ? -15.860 -1.654 29.266 1.00 96.94 200 ASP A O 1
ATOM 1514 N N . PHE A 1 201 ? -15.793 -1.372 27.046 1.00 96.75 201 PHE A N 1
ATOM 1515 C CA . PHE A 1 201 ? -17.214 -1.682 26.844 1.00 96.75 201 PHE A CA 1
ATOM 1516 C C . PHE A 1 201 ? -17.537 -3.163 27.073 1.00 96.75 201 PHE A C 1
ATOM 1518 O O . PHE A 1 201 ? -18.552 -3.460 27.702 1.00 96.75 201 PHE A O 1
ATOM 1525 N N . GLU A 1 202 ? -16.679 -4.094 26.646 1.00 96.88 202 GLU A N 1
ATOM 1526 C CA . GLU A 1 202 ? -16.829 -5.521 26.967 1.00 96.88 202 GLU A CA 1
ATOM 1527 C C . GLU A 1 202 ? -16.856 -5.767 28.478 1.00 96.88 202 GLU A C 1
ATOM 1529 O O . GLU A 1 202 ? -17.677 -6.543 28.974 1.00 96.88 202 GLU A O 1
ATOM 1534 N N . GLU A 1 203 ? -15.961 -5.114 29.220 1.00 97.06 203 GLU A N 1
ATOM 1535 C C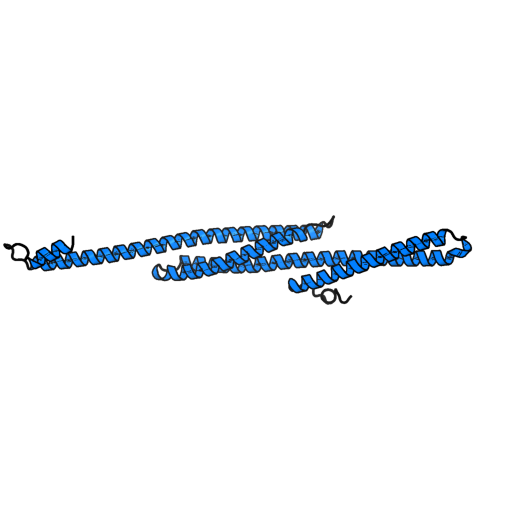A . GLU A 1 203 ? -15.909 -5.205 30.679 1.00 97.06 203 GLU A CA 1
ATOM 1536 C C . GLU A 1 203 ? -17.182 -4.628 31.313 1.00 97.06 203 GLU A C 1
ATOM 1538 O O . GLU A 1 203 ? -17.776 -5.274 32.178 1.00 97.06 203 GLU A O 1
ATOM 1543 N N . ARG A 1 204 ? -17.677 -3.480 30.829 1.00 95.06 204 ARG A N 1
ATOM 1544 C CA . ARG A 1 204 ? -18.958 -2.902 31.278 1.00 95.06 204 ARG A CA 1
ATOM 1545 C C . ARG A 1 204 ? -20.144 -3.828 31.027 1.00 95.06 204 ARG A C 1
ATOM 1547 O O . ARG A 1 204 ? -20.972 -3.984 31.919 1.00 95.06 204 ARG A O 1
ATOM 1554 N N . ILE A 1 205 ? -20.218 -4.464 29.856 1.00 95.75 205 ILE A N 1
ATOM 1555 C CA . ILE A 1 205 ? -21.270 -5.442 29.537 1.00 95.75 205 ILE A CA 1
ATOM 1556 C C . ILE A 1 205 ? -21.223 -6.611 30.526 1.00 95.75 205 ILE A C 1
ATOM 1558 O O . ILE A 1 205 ? -22.261 -7.014 31.048 1.00 95.75 205 ILE A O 1
ATOM 1562 N N . LYS A 1 206 ? -20.029 -7.153 30.804 1.00 96.50 206 LYS A N 1
ATOM 1563 C CA . LYS A 1 206 ? -19.854 -8.268 31.750 1.00 96.50 206 LYS A CA 1
ATOM 1564 C C . LYS A 1 206 ? -20.309 -7.885 33.158 1.00 96.50 206 LYS A C 1
ATOM 1566 O O . LYS A 1 206 ? -21.090 -8.618 33.754 1.00 96.50 206 LYS A O 1
ATOM 1571 N N . VAL A 1 207 ? -19.880 -6.722 33.651 1.00 96.00 207 VAL A N 1
ATOM 1572 C CA . VAL A 1 207 ? -20.295 -6.207 34.966 1.00 96.00 207 VAL A CA 1
ATOM 1573 C C . VAL A 1 207 ? -21.805 -5.973 35.017 1.00 96.00 207 VAL A C 1
ATOM 1575 O O . VAL A 1 207 ? -22.440 -6.364 35.991 1.00 96.00 207 VAL A O 1
ATOM 1578 N N . GLY A 1 208 ? -22.389 -5.388 33.967 1.00 94.44 208 GLY A N 1
ATOM 1579 C CA . GLY A 1 208 ? -23.831 -5.157 33.875 1.00 94.4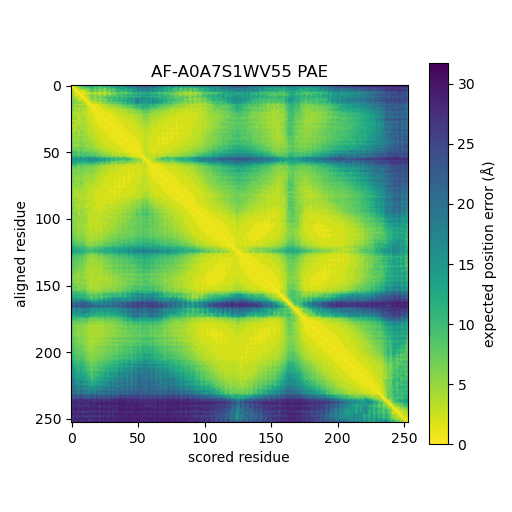4 208 GLY A CA 1
ATOM 1580 C C . GLY A 1 208 ? -24.640 -6.451 33.959 1.00 94.44 208 GLY A C 1
ATOM 1581 O O . GLY A 1 208 ? -25.596 -6.513 34.725 1.00 94.44 208 GLY A O 1
ATOM 1582 N N . ARG A 1 209 ? -24.217 -7.509 33.252 1.00 94.62 209 ARG A N 1
ATOM 1583 C CA . ARG A 1 209 ? -24.861 -8.833 33.332 1.00 94.62 209 ARG A CA 1
ATOM 1584 C C . ARG A 1 209 ? -24.792 -9.421 34.739 1.00 94.62 209 ARG A C 1
ATOM 1586 O O . ARG A 1 209 ? -25.827 -9.795 35.277 1.00 94.62 209 ARG A O 1
ATOM 1593 N N . SER A 1 210 ? -23.611 -9.426 35.360 1.00 95.44 210 SER A N 1
ATOM 1594 C CA . SER A 1 210 ? -23.465 -9.921 36.734 1.00 95.44 210 SER A CA 1
ATOM 1595 C C . SER A 1 210 ? -24.282 -9.111 37.744 1.00 95.44 210 SER A C 1
ATOM 1597 O O . SER A 1 210 ? -24.816 -9.680 38.690 1.00 95.44 210 SER A O 1
ATOM 1599 N N . LEU A 1 211 ? -24.416 -7.793 37.555 1.00 95.00 211 LEU A N 1
ATOM 1600 C CA . LEU A 1 211 ? -25.265 -6.968 38.413 1.00 95.00 211 LEU A CA 1
ATOM 1601 C C . LEU A 1 211 ? -26.746 -7.339 38.264 1.00 95.00 211 LEU A C 1
ATOM 1603 O O . LEU A 1 211 ? -27.429 -7.468 39.275 1.00 95.00 211 LEU A O 1
ATOM 1607 N N . THR A 1 212 ? -27.232 -7.539 37.036 1.00 94.62 212 THR A N 1
ATOM 1608 C CA . THR A 1 212 ? -28.608 -7.999 36.792 1.00 94.62 212 THR A CA 1
ATOM 1609 C C . THR A 1 212 ? -28.870 -9.347 37.459 1.00 94.62 212 THR A C 1
ATOM 1611 O O . THR A 1 212 ? -29.852 -9.468 38.183 1.00 94.62 212 THR A O 1
ATOM 1614 N N . GLU A 1 213 ? -27.966 -10.318 37.304 1.00 95.75 213 GLU A N 1
ATOM 1615 C CA . GLU A 1 213 ? -28.077 -11.640 37.941 1.00 95.75 213 GLU A CA 1
ATOM 1616 C C . GLU A 1 213 ? -28.163 -11.535 39.475 1.00 95.75 213 GLU A C 1
ATOM 1618 O O . GLU A 1 213 ? -29.015 -12.166 40.100 1.00 95.75 213 GLU A O 1
ATOM 1623 N N . VAL A 1 214 ? -27.324 -10.694 40.093 1.00 97.00 214 VAL A N 1
ATOM 1624 C CA . VAL A 1 214 ? -27.354 -10.460 41.548 1.00 97.00 214 VAL A CA 1
ATOM 1625 C C . VAL A 1 214 ? -28.655 -9.784 41.983 1.00 97.00 214 VAL A C 1
ATOM 1627 O O . VAL A 1 214 ? -29.217 -10.161 43.008 1.00 97.00 214 VAL A O 1
ATOM 1630 N N . LEU A 1 215 ? -29.151 -8.798 41.229 1.00 95.56 215 LEU A N 1
ATOM 1631 C CA . LEU A 1 215 ? -30.402 -8.103 41.550 1.00 95.56 215 LEU A CA 1
ATOM 1632 C C . LEU A 1 215 ? -31.624 -9.016 41.408 1.00 95.56 215 LEU A C 1
ATOM 1634 O O . LEU A 1 215 ? -32.541 -8.932 42.222 1.00 95.56 215 LEU A O 1
ATOM 1638 N N . GLU A 1 216 ? -31.646 -9.884 40.400 1.00 96.12 216 GLU A N 1
ATOM 1639 C CA . GLU A 1 216 ? -32.693 -10.894 40.237 1.00 96.12 216 GLU A CA 1
ATOM 1640 C C . GLU A 1 216 ? -32.652 -11.925 41.369 1.00 96.12 216 GLU A C 1
ATOM 1642 O O . GLU A 1 216 ? -33.693 -12.220 41.955 1.00 96.12 216 GLU A O 1
ATOM 1647 N N . GLY A 1 217 ? -31.459 -12.400 41.743 1.00 96.44 217 GLY A N 1
ATOM 1648 C CA . GLY A 1 217 ? -31.279 -13.295 42.888 1.00 96.44 217 GLY A CA 1
ATOM 1649 C C . GLY A 1 217 ? -31.701 -12.658 44.216 1.00 96.44 217 GLY A C 1
ATOM 1650 O O . GLY A 1 217 ? -32.385 -13.297 45.012 1.00 96.44 217 GLY A O 1
ATOM 1651 N N . LEU A 1 218 ? -31.361 -11.383 44.436 1.00 96.81 218 LEU A N 1
ATOM 1652 C CA . LEU A 1 218 ? -31.786 -10.641 45.623 1.00 96.81 218 LEU A CA 1
ATOM 1653 C C . LEU A 1 218 ? -33.310 -10.493 45.669 1.00 96.81 218 LEU A C 1
ATOM 1655 O O . LEU A 1 218 ? -33.906 -10.781 46.699 1.00 96.81 218 LEU A O 1
ATOM 1659 N N . ARG A 1 219 ? -33.947 -10.117 44.553 1.00 97.19 219 ARG A N 1
ATOM 1660 C CA . ARG A 1 219 ? -35.415 -10.020 44.468 1.00 97.19 219 ARG A CA 1
ATOM 1661 C C . ARG A 1 219 ? -36.103 -11.356 44.735 1.00 97.19 219 ARG A C 1
ATOM 1663 O O . ARG A 1 219 ? -37.155 -11.375 45.366 1.00 97.19 219 ARG A O 1
ATOM 1670 N N . ALA A 1 220 ? -35.533 -12.461 44.253 1.00 95.56 220 ALA A N 1
ATOM 1671 C CA . ALA A 1 220 ? -36.054 -13.796 44.533 1.00 95.56 220 ALA A CA 1
ATOM 1672 C C . ALA A 1 220 ? -35.959 -14.126 46.032 1.00 95.56 220 ALA A C 1
ATOM 1674 O O . ALA A 1 220 ? -36.961 -14.506 46.633 1.00 95.56 220 ALA A O 1
ATOM 1675 N N . ALA A 1 221 ? -34.796 -13.886 46.647 1.00 94.56 221 ALA A N 1
ATOM 1676 C CA . ALA A 1 221 ? -34.587 -14.101 48.078 1.00 94.56 221 ALA A CA 1
ATOM 1677 C C . ALA A 1 221 ? -35.496 -13.212 48.948 1.00 94.56 221 ALA A C 1
ATOM 1679 O O . ALA A 1 221 ? -36.070 -13.684 49.926 1.00 94.56 221 ALA A O 1
ATOM 1680 N N . GLU A 1 222 ? -35.673 -11.938 48.585 1.00 95.38 222 GLU A N 1
ATOM 1681 C CA . GLU A 1 222 ? -36.616 -11.027 49.248 1.00 95.38 222 GLU A CA 1
ATOM 1682 C C . GLU A 1 222 ? -38.056 -11.560 49.160 1.00 95.38 222 GLU A C 1
ATOM 1684 O O . GLU A 1 222 ? -38.762 -11.596 50.167 1.00 95.38 222 GLU A O 1
ATOM 1689 N N . GLY A 1 223 ? -38.471 -12.066 47.993 1.00 94.69 223 GLY A N 1
ATOM 1690 C CA . GLY A 1 223 ? -39.787 -12.683 47.814 1.00 94.69 223 GLY A CA 1
ATOM 1691 C C . GLY A 1 223 ? -39.994 -13.959 48.642 1.00 94.69 223 GLY A C 1
ATOM 1692 O O . GLY A 1 223 ? -41.085 -14.184 49.176 1.00 94.69 223 GLY A O 1
ATOM 1693 N N . GLU A 1 224 ? -38.960 -14.789 48.794 1.00 93.38 224 GLU A N 1
ATOM 1694 C CA . GLU A 1 224 ? -38.998 -15.963 49.677 1.00 93.38 224 GLU A CA 1
ATOM 1695 C C . GLU A 1 224 ? -39.148 -15.555 51.147 1.00 93.38 224 GLU A C 1
ATOM 1697 O O . GLU A 1 224 ? -39.983 -16.118 51.862 1.00 93.38 224 GLU A O 1
ATOM 1702 N N . VAL A 1 225 ? -38.406 -14.535 51.590 1.00 93.19 225 VAL A N 1
ATOM 1703 C CA . VAL A 1 225 ? -38.514 -13.983 52.949 1.00 93.19 225 VAL A CA 1
ATOM 1704 C C . VAL A 1 225 ? -39.914 -13.424 53.211 1.00 93.19 225 VAL A C 1
ATOM 1706 O O . VAL A 1 225 ? -40.490 -13.715 54.261 1.00 93.19 225 VAL A O 1
ATOM 1709 N N . ASP A 1 226 ? -40.498 -12.682 52.270 1.00 93.69 226 ASP A N 1
ATOM 1710 C CA . ASP A 1 226 ? -41.862 -12.151 52.397 1.00 93.69 226 ASP A CA 1
ATOM 1711 C C . ASP A 1 226 ? -42.913 -13.269 52.476 1.00 93.69 226 ASP A C 1
ATOM 1713 O O . ASP A 1 226 ? -43.868 -13.192 53.262 1.00 93.69 226 ASP A O 1
ATOM 1717 N N . THR A 1 227 ? -42.713 -14.347 51.713 1.00 91.12 227 THR A N 1
ATOM 1718 C CA . THR A 1 227 ? -43.578 -15.535 51.741 1.00 91.12 227 THR A CA 1
ATOM 1719 C C . THR A 1 227 ? -43.494 -16.246 53.094 1.00 91.12 227 THR A C 1
ATOM 1721 O O . THR A 1 227 ? -44.526 -16.544 53.700 1.00 91.12 227 THR A O 1
ATOM 1724 N N . LEU A 1 228 ? -42.280 -16.464 53.613 1.00 88.50 228 LEU A N 1
ATOM 1725 C CA . LEU A 1 228 ? -42.050 -17.061 54.934 1.00 88.50 228 LEU A CA 1
ATOM 1726 C C . LEU A 1 228 ? -42.613 -16.191 56.064 1.00 88.50 228 LEU A C 1
ATOM 1728 O O . LEU A 1 228 ? -43.261 -16.703 56.978 1.00 88.50 228 LEU A O 1
ATOM 1732 N N . SER A 1 229 ? -42.403 -14.876 55.988 1.00 87.94 229 SER A N 1
ATOM 1733 C CA . SER A 1 229 ? -42.935 -13.902 56.943 1.00 87.94 229 SER A CA 1
ATOM 1734 C C . SER A 1 229 ? -44.461 -13.977 57.002 1.00 87.94 229 SER A C 1
ATOM 1736 O O . SER A 1 229 ? -45.028 -14.120 58.087 1.00 87.94 229 SER A O 1
ATOM 1738 N N . SER A 1 230 ? -45.122 -13.992 55.843 1.00 89.19 230 SER A N 1
ATOM 1739 C CA . SER A 1 230 ? -46.581 -14.114 55.747 1.00 89.19 230 SER A CA 1
ATOM 1740 C C . SER A 1 230 ? -47.086 -15.441 56.324 1.00 89.19 230 SER A C 1
ATOM 1742 O O . SER A 1 230 ? -47.996 -15.435 57.149 1.00 89.19 230 SER A O 1
ATOM 1744 N N . ALA A 1 231 ? -46.449 -16.565 55.980 1.00 85.06 231 ALA A N 1
ATOM 1745 C CA . ALA A 1 231 ? -46.813 -17.880 56.513 1.00 85.06 231 ALA A CA 1
ATOM 1746 C C . ALA A 1 231 ? -46.652 -17.967 58.042 1.00 85.06 231 ALA A C 1
ATOM 1748 O O . ALA A 1 231 ? -47.470 -18.586 58.721 1.00 85.06 231 ALA A O 1
ATOM 1749 N N . SER A 1 232 ? -45.626 -17.319 58.603 1.00 82.75 232 SER A N 1
ATOM 1750 C CA . SER A 1 232 ? -45.379 -17.320 60.050 1.00 82.75 232 SER A CA 1
ATOM 1751 C C . SER A 1 232 ? -46.431 -16.551 60.860 1.00 82.75 232 SER A C 1
ATOM 1753 O O . SER A 1 232 ? -46.649 -16.861 62.031 1.00 82.75 232 SER A O 1
ATOM 1755 N N . GLN A 1 233 ? -47.123 -15.576 60.254 1.00 83.00 233 GLN A N 1
ATOM 1756 C CA . GLN A 1 233 ? -48.192 -14.825 60.926 1.00 83.00 233 GLN A CA 1
ATOM 1757 C C . GLN A 1 233 ? -49.432 -15.681 61.211 1.00 83.00 233 GLN A C 1
ATOM 1759 O O . GLN A 1 233 ? -50.204 -15.357 62.113 1.00 83.00 233 GLN A O 1
ATOM 1764 N N . GLU A 1 234 ? -49.615 -16.775 60.472 1.00 75.81 234 GLU A N 1
ATOM 1765 C CA . GLU A 1 234 ? -50.728 -17.711 60.650 1.00 75.81 234 GLU A CA 1
ATOM 1766 C C . GLU A 1 234 ? -50.461 -18.742 61.761 1.00 75.81 234 GLU A C 1
ATOM 1768 O O . GLU A 1 234 ? -51.341 -19.537 62.101 1.00 75.81 234 GLU A O 1
ATOM 1773 N N . TRP A 1 235 ? -49.265 -18.739 62.360 1.00 74.38 235 TRP A N 1
ATOM 1774 C CA . TRP A 1 235 ? -48.909 -19.701 63.398 1.00 74.38 235 TRP A CA 1
ATOM 1775 C C . TRP A 1 235 ? -49.556 -19.347 64.751 1.00 74.38 235 TRP A C 1
ATOM 1777 O O . TRP A 1 235 ? -49.537 -18.185 65.176 1.00 74.38 235 TRP A O 1
ATOM 1787 N N . PRO A 1 236 ? -50.116 -20.329 65.485 1.00 71.50 236 PRO A N 1
ATOM 1788 C CA . PRO A 1 236 ? -50.626 -20.101 66.833 1.00 71.50 236 PRO A CA 1
ATOM 1789 C C . PRO A 1 236 ? -49.495 -19.656 67.770 1.00 71.50 236 PRO A C 1
ATOM 1791 O O . PRO A 1 236 ? -48.452 -20.297 67.822 1.00 71.50 236 PRO A O 1
ATOM 1794 N N . ARG A 1 237 ? -49.716 -18.605 68.574 1.00 67.69 237 ARG A N 1
ATOM 1795 C CA . ARG A 1 237 ? -48.690 -18.015 69.466 1.00 67.69 237 ARG A CA 1
ATOM 1796 C C . ARG A 1 237 ? -48.058 -18.984 70.480 1.00 67.69 237 ARG A C 1
ATOM 1798 O O . ARG A 1 237 ? -46.985 -18.679 70.986 1.00 67.69 237 ARG A O 1
ATOM 1805 N N . ASP A 1 238 ? -48.703 -20.122 70.737 1.00 64.69 238 ASP A N 1
ATOM 1806 C CA . ASP A 1 238 ? -48.295 -21.119 71.735 1.00 64.69 238 ASP A CA 1
ATOM 1807 C C . ASP A 1 238 ? -47.959 -22.501 71.131 1.00 64.69 238 ASP A C 1
ATOM 1809 O O . ASP A 1 238 ? -47.740 -23.459 71.873 1.00 64.69 238 ASP A O 1
ATOM 1813 N N . ALA A 1 239 ? -47.914 -22.634 69.798 1.00 58.19 239 ALA A N 1
ATOM 1814 C CA . ALA A 1 239 ? -47.534 -23.872 69.117 1.00 58.19 239 ALA A CA 1
ATOM 1815 C C . ALA A 1 239 ? -46.333 -23.628 68.192 1.00 58.19 239 ALA A C 1
ATOM 1817 O O . ALA A 1 239 ? -46.267 -22.610 67.507 1.00 58.19 239 ALA A O 1
ATOM 1818 N N . GLY A 1 240 ? -45.375 -24.561 68.184 1.00 59.88 240 GLY A N 1
ATOM 1819 C CA . GLY A 1 240 ? -44.261 -24.540 67.232 1.00 59.88 240 GLY A CA 1
ATOM 1820 C C . GLY A 1 240 ? -44.742 -24.599 65.773 1.00 59.88 240 GLY A C 1
ATOM 1821 O O . GLY A 1 240 ? -45.917 -24.899 65.531 1.00 59.88 240 GLY A O 1
ATOM 1822 N N . PRO A 1 241 ? -43.858 -24.312 64.801 1.00 63.12 241 PRO A N 1
ATOM 1823 C CA . PRO A 1 241 ? -44.203 -24.388 63.384 1.00 63.12 241 PRO A CA 1
ATOM 1824 C C . PRO A 1 241 ? -44.836 -25.753 63.047 1.00 63.12 241 PRO A C 1
ATOM 1826 O O . PRO A 1 241 ? -44.350 -26.778 63.529 1.00 63.12 241 PRO A O 1
ATOM 1829 N N . PRO A 1 242 ? -45.913 -25.805 62.240 1.00 66.31 242 PRO A N 1
ATOM 1830 C CA . PRO A 1 242 ? -46.481 -27.070 61.766 1.00 66.31 242 PRO A CA 1
ATOM 1831 C C . PRO A 1 242 ? -45.407 -27.934 61.075 1.00 66.31 242 PRO A C 1
ATOM 1833 O O . PRO A 1 242 ? -44.582 -27.382 60.350 1.00 66.31 242 PRO A O 1
ATOM 1836 N N . GLU A 1 243 ? -45.424 -29.269 61.225 1.00 64.38 243 GLU A N 1
ATOM 1837 C CA . GLU A 1 243 ? -44.389 -30.174 60.658 1.00 64.38 243 GLU A CA 1
ATOM 1838 C C . GLU A 1 243 ? -44.134 -29.960 59.148 1.00 64.38 243 GLU A C 1
ATOM 1840 O O . GLU A 1 243 ? -43.012 -30.129 58.667 1.00 64.38 243 GLU A O 1
ATOM 1845 N N . GLU A 1 244 ? -45.157 -29.570 58.380 1.00 60.94 244 GLU A N 1
ATOM 1846 C CA . GLU A 1 244 ? -45.022 -29.236 56.953 1.00 60.94 244 GLU A CA 1
ATOM 1847 C C . GLU A 1 244 ? -44.251 -27.929 56.713 1.00 60.94 244 GLU A C 1
ATOM 1849 O O . GLU A 1 244 ? -43.443 -27.854 55.785 1.00 60.94 244 GLU A O 1
ATOM 1854 N N . ALA A 1 245 ? -44.433 -26.924 57.572 1.00 60.50 245 ALA A N 1
ATOM 1855 C CA . ALA A 1 245 ? -43.679 -25.674 57.518 1.00 60.50 245 ALA A CA 1
ATOM 1856 C C . ALA A 1 245 ? -42.227 -25.882 57.975 1.00 60.50 245 ALA A C 1
ATOM 1858 O O . ALA A 1 245 ? -41.308 -25.332 57.374 1.00 60.50 245 ALA A O 1
ATOM 1859 N N . GLU A 1 246 ? -42.002 -26.736 58.975 1.00 60.25 246 GLU A N 1
ATOM 1860 C CA . GLU A 1 246 ? -40.666 -27.093 59.462 1.00 60.25 246 GLU A CA 1
ATOM 1861 C C . GLU A 1 246 ? -39.834 -27.798 58.373 1.00 60.25 246 GLU A C 1
ATOM 1863 O O . GLU A 1 246 ? -38.669 -27.461 58.156 1.00 60.25 246 GLU A O 1
ATOM 1868 N N . ARG A 1 247 ? -40.453 -28.693 57.587 1.00 61.56 247 ARG A N 1
ATOM 1869 C CA . ARG A 1 247 ? -39.819 -29.305 56.403 1.00 61.56 247 ARG A CA 1
ATOM 1870 C C . ARG A 1 247 ? -39.507 -28.294 55.301 1.00 61.56 247 ARG A C 1
ATOM 1872 O O . ARG A 1 247 ? -38.467 -28.417 54.660 1.00 61.56 247 ARG A O 1
ATOM 1879 N N . SER A 1 248 ? -40.379 -27.309 55.083 1.00 60.88 248 SER A N 1
ATOM 1880 C CA . SER A 1 248 ? -40.149 -26.266 54.078 1.00 60.88 248 SER A CA 1
ATOM 1881 C C . SER A 1 248 ? -39.023 -25.310 54.485 1.00 60.88 248 SER A C 1
ATOM 1883 O O . SER A 1 248 ? -38.260 -24.887 53.627 1.00 60.88 248 SER A O 1
ATOM 1885 N N . ILE A 1 249 ? -38.874 -25.009 55.778 1.00 58.22 249 ILE A N 1
ATOM 1886 C CA . ILE A 1 249 ? -37.792 -24.161 56.308 1.00 58.22 249 ILE A CA 1
ATOM 1887 C C . ILE A 1 249 ? -36.431 -24.860 56.186 1.00 58.22 249 ILE A C 1
ATOM 1889 O O . ILE A 1 249 ? -35.451 -24.228 55.803 1.00 58.22 249 ILE A O 1
ATOM 1893 N N . VAL A 1 250 ? -36.367 -26.169 56.459 1.00 60.28 250 VAL A N 1
ATOM 1894 C CA . VAL A 1 250 ? -35.133 -26.964 56.305 1.00 60.28 250 VAL A CA 1
ATOM 1895 C C . VAL A 1 250 ? -34.732 -27.127 54.833 1.00 60.28 250 VAL A C 1
ATOM 1897 O O . VAL A 1 250 ? -33.549 -27.245 54.543 1.00 60.28 250 VAL A O 1
ATOM 1900 N N . ALA A 1 251 ? -35.686 -27.106 53.899 1.00 54.94 251 ALA A N 1
ATOM 1901 C CA . ALA A 1 251 ? -35.412 -27.222 52.464 1.00 54.94 251 ALA A CA 1
ATOM 1902 C C . ALA A 1 251 ? -34.871 -25.932 51.810 1.00 54.94 251 ALA A C 1
ATOM 1904 O O . ALA A 1 251 ? -34.417 -25.989 50.670 1.00 54.94 251 ALA A O 1
ATOM 1905 N N . ILE A 1 252 ? -34.945 -24.792 52.507 1.00 54.78 252 ILE A N 1
ATOM 1906 C CA . ILE A 1 252 ? -34.456 -23.479 52.043 1.00 54.78 252 ILE A CA 1
ATOM 1907 C C . ILE A 1 252 ? -33.004 -23.214 52.515 1.00 54.78 252 ILE A C 1
ATOM 1909 O O . ILE A 1 252 ? -32.353 -22.303 52.008 1.00 54.78 252 ILE A O 1
ATOM 1913 N N . GLN A 1 253 ? -32.473 -24.010 53.459 1.00 42.97 253 GLN A N 1
ATOM 1914 C CA . GLN A 1 253 ? -31.064 -23.970 53.903 1.00 42.97 253 GLN A CA 1
ATOM 1915 C C . GLN A 1 253 ? -30.130 -24.748 52.970 1.00 42.97 253 GLN A C 1
ATOM 1917 O O . GLN A 1 253 ? -28.982 -24.278 52.794 1.00 42.97 253 GLN A O 1
#

pLDDT: mean 88.02, std 12.54, range [42.97, 98.5]

Foldseek 3Di:
DVLCVCVVVVNLEDDLVVLVVSLVSLVVVLVVLLVVLVVQLVVLVVVLVVLVPDDPVVSVVVNVVSVVSNVVSVVSNVVSVVSVVVSLVSVLVHLLVVLVVLLVQLVVLLVVLVVLLVCLVVDDLVCNVVSLVVSVVSLVSNVVSLVVSVVSLVVCVVSLQDDPDPPPVSVVSVVSSVVSVVSSVVSVVSSVVSVVSSVVSVVVNVVVVVVVVVVVVVVVVVVVVVVLVVQVVPDDPPDDDDPVNVVVVVVVD

Mean predicted aligned error: 9.29 Å

Nearest PDB structures (foldseek):
  5xg2-assembly1_A  TM=1.798E-01  e=4.329E-01  Pyrococcus yayanosii CH1
  6h2f-assembly1_A  TM=2.503E-01  e=3.586E+00  Aeromonas hydrophila subsp. hydrophila AL09-71
  3ja6-assembly1_H  TM=3.009E-01  e=8.023E+00  Escherichia coli